Protein AF-A0A8T7AM91-F1 (afdb_monomer)

Radius of gyration: 18.8 Å; Cα contacts (8 Å, |Δi|>4): 393; chains: 1; bounding box: 39×50×55 Å

Secondary structure (DSSP, 8-state):
-HHHHHHHHHHHHHHHHHTTS--PPTT--HHHHHHHHHHHSTT--HHHHHHHHHT-HHHHHHHHHHHHSTTT-TT------HHHHHHHHHHHHHHHHHHHHHHHHHTT-GGGGGGHHHHHHHHHHHHHHHHHHHHHHTT-TTS-HHHHHHHHHHTTHHHHHHHHHHHHH-GGGGGSTTHHHHHHHHHHHHHHHHHHHTT--HHHHHHHHTTTHHHH-SSGGG----HHHHHHHHHHHHHHHHH-TTHHHH-TTHHHHHHT-EETTEEHHHHHHHTHHHHHHHHHHHHHHH-

Foldseek 3Di:
DVLLCVLLVVLVVVLVVLQVDLDDFPQFDPLLSVLLVQLLPPPRDVVVSLVSQVVDPLLQVLLQLLCQACVQCVPNDRDPDSSVSCVSLDSLNSNLLSVLLSLVSSLVDPLCVVCNVVSVVLQLQLLLLLLLQLLLQVVFPQDDSSLSSSLSSQLQVQLSRSSSCCSPPPVVSVVDPCNVVSSVVCRLSSSLSNCVSSVHPNLSSVLSNCLCVLQVDPDNVVDDRGPSNLSSNLSSLVSCVVPPPCCCVSRVCSVVSQQPRDRVVDRSVVSSVVRVVSSVSSSVSCVVSSD

Sequence (291 aa):
MDQEVETEQLLRQLIADIGTENVELPAFPEVVNRLQLLLADSNVPMKDVAALIQSDPVLTAKLLRTANAAAFNTRGIEIDNLNVALNRLGVTLVRSIAVAFAMRQAEQEPYLAAIKEELREILRRSNYVAAIACATARRLPEVNADQAILAGLVHQIGTLYLMITVQRDHPSLTEHLDYAETVERLGNEAGAAVLRAWEFPPEICDAVRMQDQLLAAEKPDDFELEAMGKLLSAAKIRDRIEHDPTVHAVHPDVNGVLENVSFDEHNFMDVLAASHSEIRDIQESLNTNLA

Structure (mmCIF, N/CA/C/O backbone):
data_AF-A0A8T7AM91-F1
#
_entry.id   AF-A0A8T7AM91-F1
#
loop_
_atom_site.group_PDB
_atom_site.id
_atom_site.type_symbol
_atom_site.label_atom_id
_atom_site.label_alt_id
_atom_site.label_comp_id
_atom_site.label_asym_id
_atom_site.label_entity_id
_atom_site.label_seq_id
_atom_site.pdbx_PDB_ins_code
_atom_site.Cartn_x
_atom_site.Cartn_y
_atom_site.Cartn_z
_atom_site.occupancy
_atom_site.B_iso_or_equiv
_atom_site.auth_seq_id
_atom_site.auth_comp_id
_atom_site.auth_asym_id
_atom_site.auth_atom_id
_atom_site.pdbx_PDB_model_num
ATOM 1 N N . MET A 1 1 ? 15.122 10.066 -26.304 1.00 57.03 1 MET A N 1
ATOM 2 C CA . MET A 1 1 ? 13.922 10.139 -27.158 1.00 57.03 1 MET A CA 1
ATOM 3 C C . MET A 1 1 ? 13.429 8.744 -27.526 1.00 57.03 1 MET A C 1
ATOM 5 O O . MET A 1 1 ? 12.360 8.412 -27.056 1.00 57.03 1 MET A O 1
ATOM 9 N N . ASP A 1 2 ? 14.188 7.894 -28.235 1.00 66.25 2 ASP A N 1
ATOM 10 C CA . ASP A 1 2 ? 13.690 6.541 -28.588 1.00 66.25 2 ASP A CA 1
ATOM 11 C C . ASP A 1 2 ? 13.516 5.598 -27.375 1.00 66.25 2 ASP A C 1
ATOM 13 O O . ASP A 1 2 ? 12.481 4.954 -27.260 1.00 66.25 2 ASP A O 1
ATOM 17 N N . GLN A 1 3 ? 14.468 5.576 -26.429 1.00 64.12 3 GLN A N 1
ATOM 18 C CA . GLN A 1 3 ? 14.373 4.748 -25.207 1.00 64.12 3 GLN A CA 1
ATOM 19 C C . GLN A 1 3 ? 13.287 5.217 -24.225 1.00 64.12 3 GLN A C 1
ATOM 21 O O . GLN A 1 3 ? 12.665 4.404 -23.554 1.00 64.12 3 GLN A O 1
ATOM 26 N N . GLU A 1 4 ? 13.041 6.526 -24.168 1.00 63.47 4 GLU A N 1
ATOM 27 C CA . GLU A 1 4 ? 12.060 7.141 -23.261 1.00 63.47 4 GLU A CA 1
ATOM 28 C C . GLU A 1 4 ? 10.622 6.815 -23.688 1.00 63.47 4 GLU A C 1
ATOM 30 O O . GLU A 1 4 ? 9.766 6.451 -22.883 1.00 63.47 4 GLU A O 1
ATOM 35 N N . VAL A 1 5 ? 10.378 6.840 -25.004 1.00 72.94 5 VAL A N 1
ATOM 36 C CA . VAL A 1 5 ? 9.109 6.389 -25.588 1.00 72.94 5 VAL A CA 1
ATOM 37 C C . VAL A 1 5 ? 8.891 4.894 -25.329 1.00 72.94 5 VAL A C 1
ATOM 39 O O . VAL A 1 5 ? 7.760 4.485 -25.081 1.00 72.94 5 VAL A O 1
ATOM 42 N N . GLU A 1 6 ? 9.954 4.085 -25.334 1.00 87.62 6 GLU A N 1
ATOM 43 C CA . GLU A 1 6 ? 9.887 2.644 -25.065 1.00 87.62 6 GLU A CA 1
ATOM 44 C C . GLU A 1 6 ? 9.542 2.329 -23.598 1.00 87.62 6 GLU A C 1
ATOM 46 O O . GLU A 1 6 ? 8.635 1.528 -23.353 1.00 87.62 6 GLU A O 1
ATOM 51 N N . THR A 1 7 ? 10.194 2.988 -22.627 1.00 90.25 7 THR A N 1
ATOM 52 C CA . THR A 1 7 ? 9.904 2.824 -21.191 1.00 90.25 7 THR A CA 1
ATOM 53 C C . THR A 1 7 ? 8.448 3.160 -20.886 1.00 90.25 7 THR A C 1
ATOM 55 O O . THR A 1 7 ? 7.715 2.339 -20.328 1.00 90.25 7 THR A O 1
ATOM 58 N N . GLU A 1 8 ? 7.999 4.357 -21.274 1.00 92.81 8 GLU A N 1
ATOM 59 C CA . GLU A 1 8 ? 6.637 4.802 -20.991 1.00 92.81 8 GLU A CA 1
ATOM 60 C C . GLU A 1 8 ? 5.596 3.916 -21.679 1.00 92.81 8 GLU 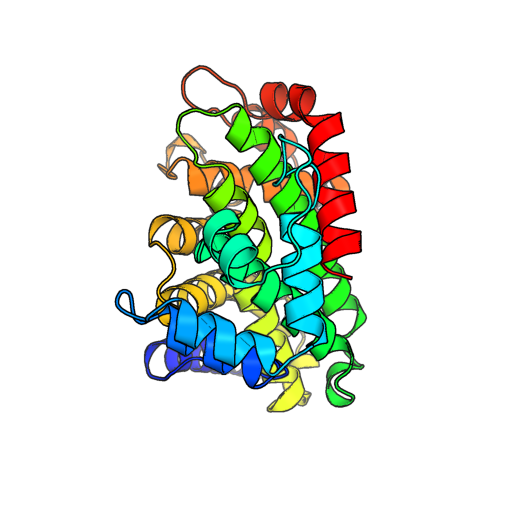A C 1
ATOM 62 O O . GLU A 1 8 ? 4.596 3.549 -21.057 1.00 92.81 8 GLU A O 1
ATOM 67 N N . GLN A 1 9 ? 5.822 3.539 -22.940 1.00 93.12 9 GLN A N 1
ATOM 68 C CA . GLN A 1 9 ? 4.898 2.677 -23.668 1.00 93.12 9 GLN A CA 1
ATOM 69 C C . GLN A 1 9 ? 4.746 1.313 -22.987 1.00 93.12 9 GLN A C 1
ATOM 71 O O . GLN A 1 9 ? 3.616 0.844 -22.825 1.00 93.12 9 GLN A O 1
ATOM 76 N N . LEU A 1 10 ? 5.849 0.694 -22.553 1.00 93.50 10 LEU A N 1
ATOM 77 C CA . LEU A 1 10 ? 5.797 -0.600 -21.879 1.00 93.50 10 LEU A CA 1
ATOM 78 C C . LEU A 1 10 ? 5.093 -0.507 -20.52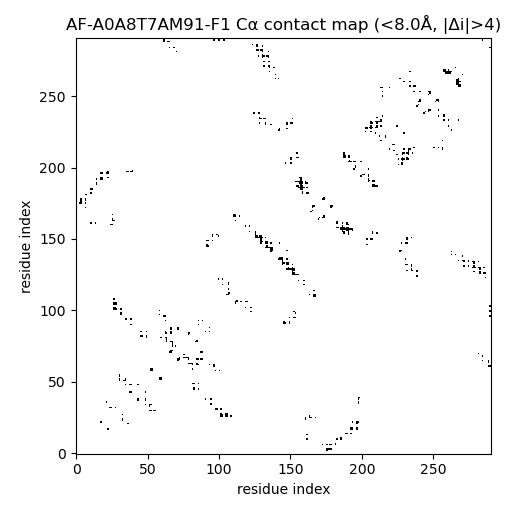4 1.00 93.50 10 LEU A C 1
ATOM 80 O O . LEU A 1 10 ? 4.193 -1.297 -20.254 1.00 93.50 10 LEU A O 1
ATOM 84 N N . LEU A 1 11 ? 5.451 0.464 -19.679 1.00 94.69 11 LEU A N 1
ATOM 85 C CA . LEU A 1 11 ? 4.830 0.600 -18.357 1.00 94.69 11 LEU A CA 1
ATOM 86 C C . LEU A 1 11 ? 3.327 0.894 -18.462 1.00 94.69 11 LEU A C 1
ATOM 88 O O . LEU A 1 11 ? 2.539 0.364 -17.681 1.00 94.69 11 LEU A O 1
ATOM 92 N N . ARG A 1 12 ? 2.899 1.678 -19.459 1.00 94.94 12 ARG A N 1
ATOM 93 C CA . ARG A 1 12 ? 1.470 1.889 -19.739 1.00 94.94 12 ARG A CA 1
ATOM 94 C C . ARG A 1 12 ? 0.771 0.627 -20.226 1.00 94.94 12 ARG A C 1
ATOM 96 O O . ARG A 1 12 ? -0.384 0.423 -19.861 1.00 94.94 12 ARG A O 1
ATOM 103 N N . GLN A 1 13 ? 1.450 -0.206 -21.013 1.00 93.31 13 GLN A N 1
ATOM 104 C CA . GLN A 1 13 ? 0.914 -1.505 -21.411 1.00 93.31 13 GLN A CA 1
ATOM 105 C C . GLN A 1 13 ? 0.709 -2.404 -20.187 1.00 93.31 13 GLN A C 1
ATOM 107 O O . GLN A 1 13 ? -0.393 -2.908 -20.007 1.00 93.31 13 GLN A O 1
ATOM 112 N N . LEU A 1 14 ? 1.702 -2.500 -19.293 1.00 92.56 14 LEU A N 1
ATOM 113 C CA . LEU A 1 14 ? 1.570 -3.261 -18.045 1.00 92.56 14 LEU A CA 1
ATOM 114 C C . LEU A 1 14 ? 0.368 -2.787 -17.218 1.00 92.56 14 LEU A C 1
ATOM 116 O O . LEU A 1 14 ? -0.390 -3.602 -16.708 1.00 92.56 14 LEU A O 1
ATOM 120 N N . ILE A 1 15 ? 0.148 -1.472 -17.118 1.00 93.94 15 ILE A N 1
ATOM 121 C CA . ILE A 1 15 ? -1.019 -0.914 -16.415 1.00 93.94 15 ILE A CA 1
ATOM 122 C C . ILE A 1 15 ? -2.335 -1.289 -17.102 1.00 93.94 15 ILE A C 1
ATOM 124 O O . ILE A 1 15 ? -3.321 -1.571 -16.421 1.00 93.94 15 ILE A O 1
ATOM 128 N N . ALA A 1 16 ? -2.377 -1.274 -18.434 1.00 91.19 16 ALA A N 1
ATOM 129 C CA . ALA A 1 16 ? -3.565 -1.669 -19.181 1.00 91.19 16 ALA A CA 1
ATOM 130 C C . ALA A 1 16 ? -3.898 -3.155 -18.965 1.00 91.19 16 ALA A C 1
ATOM 132 O O . ALA A 1 16 ? -5.069 -3.490 -18.780 1.00 91.19 16 ALA A O 1
ATOM 133 N N . ASP A 1 17 ? -2.877 -4.012 -18.910 1.00 89.19 17 ASP A N 1
ATOM 134 C CA . ASP A 1 17 ? -3.029 -5.460 -18.747 1.00 89.19 17 ASP A CA 1
ATOM 135 C C . ASP A 1 17 ? -3.652 -5.820 -17.384 1.00 89.19 17 ASP A C 1
ATOM 137 O O . ASP A 1 17 ? -4.521 -6.696 -17.320 1.00 89.19 17 ASP A O 1
ATOM 141 N N . ILE A 1 18 ? -3.334 -5.060 -16.321 1.00 87.75 18 ILE A N 1
ATOM 142 C CA . ILE A 1 18 ? -3.970 -5.175 -14.990 1.00 87.75 18 ILE A CA 1
ATOM 143 C C . ILE A 1 18 ? -5.501 -5.119 -15.094 1.00 87.75 18 ILE A C 1
ATOM 145 O O . ILE A 1 18 ? -6.204 -5.857 -14.411 1.00 87.75 18 ILE A O 1
ATOM 149 N N . GLY A 1 19 ? -6.038 -4.233 -15.938 1.00 70.88 19 GLY A N 1
ATOM 150 C CA . GLY A 1 19 ? -7.482 -4.028 -16.075 1.00 70.88 19 GLY A CA 1
ATOM 151 C C . GLY A 1 19 ? -8.206 -5.124 -16.862 1.00 70.88 19 GLY A C 1
ATOM 152 O O . GLY A 1 19 ? -9.437 -5.127 -16.899 1.00 70.88 19 GLY A O 1
ATOM 153 N N . THR A 1 20 ? -7.467 -6.024 -17.513 1.00 67.94 20 THR A N 1
ATOM 154 C CA . THR A 1 20 ? -8.020 -7.049 -18.412 1.00 67.94 20 THR A CA 1
ATOM 155 C C . THR A 1 20 ? -7.907 -8.474 -17.879 1.00 67.94 20 THR A C 1
ATOM 157 O O . THR A 1 20 ? -8.580 -9.365 -18.400 1.00 67.94 20 THR A O 1
ATOM 160 N N . GLU A 1 21 ? -7.108 -8.695 -16.834 1.00 65.19 21 GLU A N 1
ATOM 161 C CA . GLU A 1 21 ? -6.797 -10.021 -16.299 1.00 65.19 21 GLU A CA 1
ATOM 162 C C . GLU A 1 21 ? -6.942 -10.086 -14.770 1.00 65.19 21 GLU A C 1
ATOM 164 O O . GLU A 1 21 ? -7.056 -9.075 -14.078 1.00 65.19 21 GLU A O 1
ATOM 169 N N . ASN A 1 22 ? -6.933 -11.306 -14.225 1.00 69.94 22 ASN A N 1
ATOM 170 C CA . ASN A 1 22 ? -6.770 -11.507 -12.788 1.00 69.94 22 ASN A CA 1
ATOM 171 C C . ASN A 1 22 ? -5.349 -11.087 -12.399 1.00 69.94 22 ASN A C 1
ATOM 173 O O . ASN A 1 22 ? -4.379 -11.730 -12.796 1.00 69.94 22 ASN A O 1
ATOM 177 N N . VAL A 1 23 ? -5.230 -10.017 -11.617 1.00 74.44 23 VAL A N 1
ATOM 178 C CA . VAL A 1 23 ? -3.932 -9.438 -11.263 1.00 74.44 23 VAL A CA 1
ATOM 179 C C . VAL A 1 23 ? -3.214 -10.310 -10.248 1.00 74.44 23 VAL A C 1
ATOM 181 O O . VAL A 1 23 ? -3.547 -10.326 -9.059 1.00 74.44 23 VAL A O 1
ATOM 184 N N . GLU A 1 24 ? -2.177 -10.986 -10.724 1.00 76.69 24 GLU A N 1
ATOM 185 C CA . GLU A 1 24 ? -1.160 -11.607 -9.890 1.00 76.69 24 GLU A CA 1
ATOM 186 C C . GLU A 1 24 ? 0.023 -10.658 -9.760 1.00 76.69 24 GLU A C 1
ATOM 188 O O . GLU A 1 24 ? 0.555 -10.163 -10.756 1.00 76.69 24 GLU A O 1
ATOM 193 N N . LEU A 1 25 ? 0.467 -10.416 -8.528 1.00 76.94 25 LEU A N 1
ATOM 194 C CA . LEU A 1 25 ? 1.715 -9.697 -8.331 1.00 76.94 25 LEU A CA 1
ATOM 195 C C . LEU A 1 25 ? 2.879 -10.676 -8.501 1.00 76.94 25 LEU A C 1
ATOM 197 O O . LEU A 1 25 ? 2.936 -11.694 -7.796 1.00 76.94 25 LEU A O 1
ATOM 201 N N . PRO A 1 26 ? 3.824 -10.394 -9.415 1.00 70.38 26 PRO A N 1
ATOM 202 C CA . PRO A 1 26 ? 5.052 -11.167 -9.513 1.00 70.38 26 PRO A CA 1
ATOM 203 C C . PRO A 1 26 ? 5.762 -11.236 -8.152 1.00 70.38 26 PRO A C 1
ATOM 205 O O . PRO A 1 26 ? 5.699 -10.287 -7.374 1.00 70.38 26 PRO A O 1
ATOM 208 N N . ALA A 1 27 ? 6.426 -12.356 -7.855 1.00 78.25 27 ALA A N 1
ATOM 209 C CA . ALA A 1 27 ? 7.086 -12.650 -6.570 1.00 78.25 27 ALA A CA 1
ATOM 210 C C . ALA A 1 27 ? 6.172 -12.854 -5.345 1.00 78.25 27 ALA A C 1
ATOM 212 O O . ALA A 1 27 ? 6.669 -13.211 -4.275 1.00 78.25 27 ALA A O 1
ATOM 213 N N . PHE A 1 28 ? 4.855 -12.652 -5.454 1.00 82.19 28 PHE A N 1
ATOM 214 C CA . PHE A 1 28 ? 3.960 -12.908 -4.326 1.00 82.19 28 PHE A CA 1
ATOM 215 C C . PHE A 1 28 ? 3.719 -14.420 -4.182 1.00 82.19 28 PHE A C 1
ATOM 217 O O . PHE A 1 28 ? 3.498 -15.101 -5.187 1.00 82.19 28 PHE A O 1
ATOM 224 N N . PRO A 1 29 ? 3.723 -14.976 -2.953 1.00 82.94 29 PRO A N 1
ATOM 225 C CA . PRO A 1 29 ? 3.392 -16.380 -2.733 1.00 82.94 29 PRO A CA 1
ATOM 226 C C . PRO A 1 29 ? 2.010 -16.738 -3.296 1.00 82.94 29 PRO A C 1
ATOM 228 O O . PRO A 1 29 ? 1.065 -15.958 -3.156 1.00 82.94 29 PRO A O 1
ATOM 231 N N . GLU A 1 30 ? 1.861 -17.950 -3.846 1.00 85.62 30 GLU A N 1
ATOM 232 C CA . GLU A 1 30 ? 0.593 -18.433 -4.429 1.00 85.62 30 GLU A CA 1
ATOM 233 C C . GLU A 1 30 ? -0.584 -18.270 -3.454 1.00 85.62 30 GLU A C 1
ATOM 235 O O . GLU A 1 30 ? -1.674 -17.853 -3.847 1.00 85.62 30 GLU A O 1
ATOM 240 N N . VAL A 1 31 ? -0.351 -18.528 -2.160 1.00 87.88 31 VAL A N 1
ATOM 241 C CA . VAL A 1 31 ? -1.359 -18.358 -1.105 1.00 87.88 31 VAL A CA 1
ATOM 242 C C . VAL A 1 31 ? -1.898 -16.926 -1.042 1.00 87.88 31 VAL A C 1
ATOM 244 O O . VAL A 1 31 ? -3.091 -16.747 -0.822 1.00 87.88 31 VAL A O 1
ATOM 247 N N . VAL A 1 32 ? -1.063 -15.908 -1.275 1.00 86.94 32 VAL A N 1
ATOM 248 C CA . VAL A 1 32 ? -1.478 -14.500 -1.223 1.00 86.94 32 VAL A CA 1
ATOM 249 C C . VAL A 1 32 ? -2.211 -14.100 -2.495 1.00 86.94 32 VAL A C 1
ATOM 251 O O . VAL A 1 32 ? -3.271 -13.490 -2.387 1.00 86.94 32 VAL A O 1
ATOM 254 N N . ASN A 1 33 ? -1.727 -14.491 -3.677 1.00 86.44 33 ASN A N 1
ATOM 255 C CA . ASN A 1 33 ? -2.447 -14.228 -4.931 1.00 86.44 33 ASN A CA 1
ATOM 256 C C . ASN A 1 33 ? -3.841 -14.880 -4.910 1.00 86.44 33 ASN A C 1
ATOM 258 O O . ASN A 1 33 ? -4.850 -14.221 -5.163 1.00 86.44 33 ASN A O 1
ATOM 262 N N . ARG A 1 34 ? -3.936 -16.142 -4.473 1.00 88.31 34 ARG A N 1
ATOM 263 C CA . ARG A 1 34 ? -5.226 -16.830 -4.294 1.00 88.31 34 ARG A CA 1
ATOM 264 C C . ARG A 1 34 ? -6.096 -16.187 -3.224 1.00 88.31 34 ARG A C 1
ATOM 266 O O . ARG A 1 34 ? -7.316 -16.196 -3.359 1.00 88.31 34 ARG A O 1
ATOM 273 N N . LEU A 1 35 ? -5.495 -15.633 -2.172 1.00 89.88 35 LEU A N 1
ATOM 274 C CA . LEU A 1 35 ? -6.233 -14.931 -1.129 1.00 89.88 35 LEU A CA 1
ATOM 275 C C . LEU A 1 35 ? -6.870 -13.651 -1.672 1.00 89.88 35 LEU A C 1
ATOM 277 O O . LEU A 1 35 ? -8.027 -13.403 -1.351 1.00 89.88 35 LEU A O 1
ATOM 281 N N . GLN A 1 36 ? -6.175 -12.877 -2.513 1.00 84.81 36 GLN A N 1
ATOM 282 C CA . GLN A 1 36 ? -6.772 -11.691 -3.141 1.00 84.81 36 GLN A CA 1
ATOM 283 C C . GLN A 1 36 ? -7.962 -12.071 -4.027 1.00 84.81 36 GLN A C 1
ATOM 285 O O . GLN A 1 36 ? -9.025 -11.470 -3.901 1.00 84.81 36 GLN A O 1
ATOM 290 N N . LEU A 1 37 ? -7.826 -13.134 -4.829 1.00 84.94 37 LEU A N 1
ATOM 291 C CA . LEU A 1 37 ? -8.916 -13.648 -5.664 1.00 84.94 37 LEU A CA 1
ATOM 292 C C . LEU A 1 37 ? -10.111 -14.143 -4.839 1.00 84.94 37 LEU A C 1
ATOM 294 O O . LEU A 1 37 ? -11.252 -13.846 -5.173 1.00 84.94 37 LEU A O 1
ATOM 298 N N . LEU A 1 38 ? -9.869 -14.881 -3.750 1.00 88.38 38 LEU A N 1
ATOM 299 C CA . LEU A 1 38 ? -10.946 -15.331 -2.864 1.00 88.38 38 LEU A CA 1
ATOM 300 C C . LEU A 1 38 ? -11.646 -14.160 -2.188 1.00 88.38 38 LEU A C 1
ATOM 302 O O . LEU A 1 38 ? -12.865 -14.163 -2.080 1.00 88.38 38 LEU A O 1
ATOM 306 N N . LEU A 1 39 ? -10.881 -13.179 -1.711 1.00 85.69 39 LEU A N 1
ATOM 307 C CA . LEU A 1 39 ? -11.440 -12.037 -1.005 1.00 85.69 39 LEU A CA 1
ATOM 308 C C . LEU A 1 39 ? -12.153 -11.063 -1.940 1.00 85.69 39 LEU A C 1
ATOM 310 O O . LEU A 1 39 ? -12.908 -10.245 -1.423 1.00 85.69 39 LEU A O 1
ATOM 314 N N . ALA A 1 40 ? -11.915 -11.109 -3.255 1.00 81.38 40 ALA A N 1
ATOM 315 C CA . ALA A 1 40 ? -12.684 -10.349 -4.239 1.00 81.38 40 ALA A CA 1
ATOM 316 C C . ALA A 1 40 ? -14.158 -10.796 -4.265 1.00 81.38 40 ALA A C 1
ATOM 318 O O . ALA A 1 40 ? -15.051 -9.966 -4.338 1.00 81.38 40 ALA A O 1
ATOM 319 N N . ASP A 1 41 ? -14.459 -12.084 -4.068 1.00 82.88 41 ASP A N 1
ATOM 320 C CA . ASP A 1 41 ? -15.854 -12.517 -3.936 1.00 82.88 41 ASP A CA 1
ATOM 321 C C . ASP A 1 41 ? -16.447 -12.088 -2.582 1.00 82.88 41 ASP A C 1
ATOM 323 O O . ASP A 1 41 ? -16.200 -12.696 -1.538 1.00 82.88 41 ASP A O 1
ATOM 327 N N . SER A 1 42 ? -17.300 -11.059 -2.604 1.00 73.62 42 SER A N 1
ATOM 328 C CA . SER A 1 42 ? -18.034 -10.564 -1.425 1.00 73.62 42 SER A CA 1
ATOM 329 C C . SER A 1 42 ? -18.904 -11.615 -0.710 1.00 73.62 42 SER A C 1
ATOM 331 O O . SER A 1 42 ? -19.300 -11.395 0.437 1.00 73.62 42 SER A O 1
ATOM 333 N N . ASN A 1 43 ? -19.183 -12.761 -1.340 1.00 81.88 43 ASN A N 1
ATOM 334 C CA . ASN A 1 43 ? -19.935 -13.870 -0.750 1.00 81.88 43 ASN A CA 1
ATOM 335 C C . ASN A 1 43 ? -19.047 -15.022 -0.259 1.00 81.88 43 ASN A C 1
ATOM 337 O O . ASN A 1 43 ? -19.580 -16.046 0.189 1.00 81.88 43 ASN A O 1
ATOM 341 N N . VAL A 1 44 ? -17.716 -14.887 -0.323 1.00 84.19 44 VAL A N 1
ATOM 342 C CA . VAL A 1 44 ? -16.803 -15.961 0.073 1.00 84.19 44 VAL A CA 1
ATOM 343 C C . VAL A 1 44 ? -17.007 -16.333 1.550 1.00 84.19 44 VAL A C 1
ATOM 345 O O . VAL A 1 44 ? -16.971 -15.476 2.442 1.00 84.19 44 VAL A O 1
ATOM 348 N N . PRO A 1 45 ? -17.211 -17.621 1.873 1.00 85.88 45 PRO A N 1
ATOM 349 C CA . PRO A 1 45 ? -17.273 -18.049 3.259 1.00 85.88 45 PRO A CA 1
ATOM 350 C C . PRO A 1 45 ? -15.928 -17.828 3.961 1.00 85.88 45 PRO A C 1
ATOM 352 O O . PRO A 1 45 ? -14.896 -18.335 3.525 1.00 85.88 45 PRO A O 1
ATOM 355 N N . MET A 1 46 ? -15.934 -17.171 5.126 1.00 85.06 46 MET A N 1
ATOM 356 C CA . MET A 1 46 ? -14.705 -16.912 5.902 1.00 85.06 46 MET A CA 1
ATOM 357 C C . MET A 1 46 ? -13.929 -18.194 6.264 1.00 85.06 46 MET A C 1
ATOM 359 O O . MET A 1 46 ? -12.714 -18.171 6.431 1.00 85.06 46 MET A O 1
ATOM 363 N N . LYS A 1 47 ? -14.617 -19.339 6.339 1.00 85.88 47 LYS A N 1
ATOM 364 C CA . LYS A 1 47 ? -13.992 -20.658 6.520 1.00 85.88 47 LYS A CA 1
ATOM 365 C C . LYS A 1 47 ? -13.052 -21.045 5.366 1.00 85.88 47 LYS A C 1
ATOM 367 O O . LYS A 1 47 ? -12.056 -21.714 5.616 1.00 85.88 47 LYS A O 1
ATOM 372 N N . ASP A 1 48 ? -13.347 -20.623 4.136 1.00 88.75 48 ASP A N 1
ATOM 373 C CA . ASP A 1 48 ? -12.569 -20.966 2.942 1.00 88.75 48 ASP A CA 1
ATOM 374 C C . ASP A 1 48 ? -11.330 -20.065 2.863 1.00 88.75 48 ASP A C 1
ATOM 376 O O . ASP A 1 48 ? -10.224 -20.540 2.606 1.00 88.75 48 ASP A O 1
ATOM 380 N N . VAL A 1 49 ? -11.492 -18.790 3.236 1.00 90.56 49 VAL A N 1
ATOM 381 C CA . VAL A 1 49 ? -10.390 -17.849 3.495 1.00 90.56 49 VAL A CA 1
ATOM 382 C C . VAL A 1 49 ? -9.453 -18.400 4.575 1.00 90.56 49 VAL A C 1
ATOM 384 O O . VAL A 1 49 ? -8.241 -18.474 4.376 1.00 90.56 49 VAL A O 1
ATOM 387 N N . ALA A 1 50 ? -10.009 -18.843 5.707 1.00 89.88 50 ALA A N 1
ATOM 388 C CA . ALA A 1 50 ? -9.238 -19.432 6.795 1.00 89.88 50 ALA A CA 1
ATOM 389 C C . ALA A 1 50 ? -8.494 -20.701 6.357 1.00 89.88 50 ALA A C 1
ATOM 391 O O . ALA A 1 50 ? -7.332 -20.869 6.717 1.00 89.88 50 ALA A O 1
ATOM 392 N N . ALA A 1 51 ? -9.134 -21.575 5.575 1.00 90.50 51 ALA A N 1
ATOM 393 C CA . ALA A 1 51 ? -8.520 -22.799 5.069 1.00 90.50 51 ALA A CA 1
ATOM 394 C C . ALA A 1 51 ? -7.349 -22.509 4.118 1.00 90.50 51 ALA A C 1
ATOM 396 O O . ALA A 1 51 ? -6.312 -23.164 4.215 1.00 90.50 51 ALA A O 1
ATOM 397 N N . LEU A 1 52 ? -7.485 -21.508 3.239 1.00 93.25 52 LEU A N 1
ATOM 398 C CA . LEU A 1 52 ? -6.383 -21.075 2.383 1.00 93.25 52 LEU A CA 1
ATOM 399 C C . LEU A 1 52 ? -5.225 -20.530 3.223 1.00 93.25 52 LEU A C 1
ATOM 401 O O . LEU A 1 52 ? -4.093 -20.966 3.053 1.00 93.25 52 LEU A O 1
ATOM 405 N N . ILE A 1 53 ? -5.492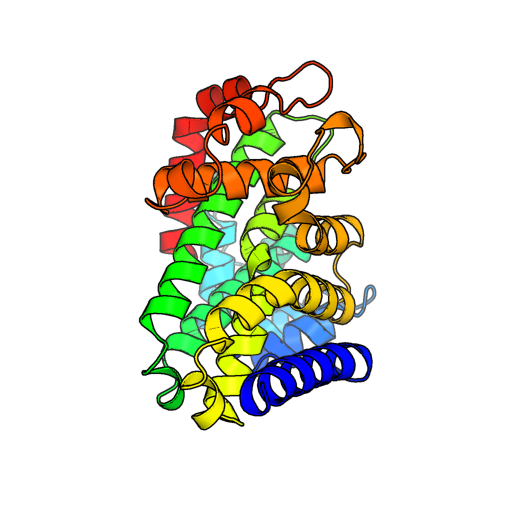 -19.627 4.165 1.00 92.56 53 ILE A N 1
ATOM 406 C CA . ILE A 1 53 ? -4.450 -19.041 5.019 1.00 92.56 53 ILE A CA 1
ATOM 407 C C . ILE A 1 53 ? -3.734 -20.116 5.850 1.00 92.56 53 ILE A C 1
ATOM 409 O O . ILE A 1 53 ? -2.512 -20.082 5.949 1.00 92.56 53 ILE A O 1
ATOM 413 N N . GLN A 1 54 ? -4.462 -21.108 6.377 1.00 90.25 54 GLN A N 1
ATOM 414 C CA . GLN A 1 54 ? -3.898 -22.232 7.145 1.00 90.25 54 GLN A CA 1
ATOM 415 C C . GLN A 1 54 ? -2.899 -23.082 6.355 1.00 90.25 54 GLN A C 1
ATOM 417 O O . GLN A 1 54 ? -2.084 -23.774 6.966 1.00 90.25 54 GLN A O 1
ATOM 422 N N . SER A 1 55 ? -2.949 -23.036 5.020 1.00 91.44 55 SER A N 1
ATOM 423 C CA . SER A 1 55 ? -1.967 -23.713 4.167 1.00 91.44 55 SER A CA 1
ATOM 424 C C . SER A 1 55 ? -0.573 -23.079 4.237 1.00 91.44 55 SER A C 1
ATOM 426 O O . SER A 1 55 ? 0.408 -23.765 3.956 1.00 91.44 55 SER A O 1
ATOM 428 N N . ASP A 1 56 ? -0.472 -21.822 4.689 1.00 90.75 56 ASP A N 1
ATOM 429 C CA . ASP A 1 56 ? 0.782 -21.121 4.955 1.00 90.75 56 ASP A CA 1
ATOM 430 C C . ASP A 1 56 ? 0.936 -20.839 6.468 1.00 90.75 56 ASP A C 1
ATOM 432 O O . ASP A 1 56 ? 0.303 -19.929 7.028 1.00 90.75 56 ASP A O 1
ATOM 436 N N . PRO A 1 57 ? 1.785 -21.613 7.173 1.00 84.94 57 PRO A N 1
ATOM 437 C CA . PRO A 1 57 ? 2.006 -21.442 8.607 1.00 84.94 57 PRO A CA 1
ATOM 438 C C . PRO A 1 57 ? 2.592 -20.077 8.984 1.00 84.94 57 PRO A C 1
ATOM 440 O O . PRO A 1 57 ? 2.348 -19.595 10.093 1.00 84.94 57 PRO A O 1
ATOM 443 N N . VAL A 1 58 ? 3.360 -19.446 8.090 1.00 87.38 58 VAL A N 1
ATOM 444 C CA . VAL A 1 58 ? 4.009 -18.160 8.362 1.00 87.38 58 VAL A CA 1
ATOM 445 C C . VAL A 1 58 ? 2.970 -17.047 8.317 1.00 87.38 58 VAL A C 1
ATOM 447 O O . VAL A 1 58 ? 2.881 -16.279 9.276 1.00 87.38 58 VAL A O 1
ATOM 450 N N . LEU A 1 59 ? 2.133 -17.009 7.275 1.00 88.56 59 LEU A N 1
ATOM 451 C CA . LEU A 1 59 ? 1.016 -16.070 7.156 1.00 88.56 59 LEU A CA 1
ATOM 452 C C . LEU A 1 59 ? -0.017 -16.279 8.273 1.00 88.56 59 LEU A C 1
ATOM 454 O O . LEU A 1 59 ? -0.483 -15.310 8.874 1.00 88.56 59 LEU A O 1
ATOM 458 N N . THR A 1 60 ? -0.328 -17.533 8.616 1.00 87.94 60 THR A N 1
ATOM 459 C CA . THR A 1 60 ? -1.225 -17.857 9.739 1.00 87.94 60 THR A CA 1
ATOM 460 C C . THR A 1 60 ? -0.698 -17.292 11.056 1.00 87.94 60 THR A C 1
ATOM 462 O O . THR A 1 60 ? -1.418 -16.588 11.769 1.00 87.94 60 THR A O 1
ATOM 465 N N . ALA A 1 61 ? 0.572 -17.558 11.379 1.00 85.56 61 ALA A N 1
ATOM 466 C CA . ALA A 1 61 ? 1.194 -17.045 12.594 1.00 85.56 61 ALA A CA 1
ATOM 467 C C . ALA A 1 61 ? 1.251 -15.510 12.597 1.00 85.56 61 ALA A C 1
ATOM 469 O O . ALA A 1 61 ? 1.056 -14.894 13.644 1.00 85.56 61 ALA A O 1
ATOM 470 N N . LYS A 1 62 ? 1.478 -14.892 11.432 1.00 84.31 62 LYS A N 1
ATOM 471 C CA . LYS A 1 62 ? 1.460 -13.436 11.233 1.00 84.31 62 LYS A CA 1
ATOM 472 C C . LYS A 1 62 ? 0.117 -12.839 11.648 1.00 84.31 62 LYS A C 1
ATOM 474 O O . LYS A 1 62 ? 0.070 -11.980 12.521 1.00 84.31 62 LYS A O 1
ATOM 479 N N . LEU A 1 63 ? -0.973 -13.348 11.076 1.00 88.44 63 LEU A N 1
ATOM 480 C CA . LEU A 1 63 ? -2.329 -12.863 11.327 1.00 88.44 63 LEU A CA 1
ATOM 481 C C . LEU A 1 63 ? -2.745 -13.057 12.787 1.00 88.44 63 LEU A C 1
ATOM 483 O O . LEU A 1 63 ? -3.331 -12.153 13.377 1.00 88.44 63 LEU A O 1
ATOM 487 N N . LEU A 1 64 ? -2.394 -14.195 13.395 1.00 85.06 64 LEU A N 1
ATOM 488 C CA . LEU A 1 64 ? -2.629 -14.433 14.822 1.00 85.06 64 LEU A CA 1
ATOM 489 C C . LEU A 1 64 ? -1.856 -13.442 15.702 1.00 85.06 64 LEU A C 1
ATOM 491 O O . LEU A 1 64 ? -2.437 -12.873 16.626 1.00 85.06 64 LEU A O 1
ATOM 495 N N . ARG A 1 65 ? -0.571 -13.187 15.418 1.00 83.31 65 ARG A N 1
ATOM 496 C CA . ARG A 1 65 ? 0.218 -12.188 16.162 1.00 83.31 65 ARG A CA 1
ATOM 497 C C . ARG A 1 65 ? -0.374 -10.791 16.024 1.00 83.31 65 ARG A C 1
ATOM 499 O O . ARG A 1 65 ? -0.554 -10.117 17.035 1.00 83.31 65 ARG A O 1
ATOM 506 N N . THR A 1 66 ? -0.747 -10.383 14.812 1.00 80.81 66 THR A N 1
ATOM 507 C CA . THR A 1 66 ? -1.362 -9.072 14.587 1.00 80.81 66 THR A CA 1
ATOM 508 C C . THR A 1 66 ? -2.704 -8.952 15.304 1.00 80.81 66 THR A C 1
ATOM 510 O O . THR A 1 66 ? -2.928 -7.958 15.985 1.00 80.81 66 THR A O 1
ATOM 513 N N . ALA A 1 67 ? -3.565 -9.973 15.257 1.00 82.88 67 ALA A N 1
ATOM 514 C CA . ALA A 1 67 ? -4.840 -9.965 15.980 1.00 82.88 67 ALA A CA 1
ATOM 515 C C . ALA A 1 67 ? -4.677 -9.850 17.504 1.00 82.88 67 ALA A C 1
ATOM 517 O O . ALA A 1 67 ? -5.574 -9.341 18.173 1.00 82.88 67 ALA A O 1
ATOM 518 N N . ASN A 1 68 ? -3.541 -10.296 18.047 1.00 79.12 68 ASN A N 1
ATOM 519 C CA . ASN A 1 68 ? -3.207 -10.181 19.466 1.00 79.12 68 ASN A CA 1
ATOM 520 C C . ASN A 1 68 ? -2.495 -8.877 19.846 1.00 79.12 68 ASN A C 1
ATOM 522 O O . ASN A 1 68 ? -2.371 -8.594 21.038 1.00 79.12 68 ASN A O 1
ATOM 526 N N . ALA A 1 69 ? -2.022 -8.086 18.880 1.00 75.44 69 ALA A N 1
ATOM 527 C CA . ALA A 1 69 ? -1.308 -6.849 19.171 1.00 75.44 69 ALA A CA 1
ATOM 528 C C . ALA A 1 69 ? -2.212 -5.845 19.905 1.00 75.44 69 ALA A C 1
ATOM 530 O O . ALA A 1 69 ? -3.421 -5.785 19.666 1.00 75.44 69 ALA A O 1
ATOM 531 N N . ALA A 1 70 ? -1.620 -5.010 20.767 1.00 66.19 70 ALA A N 1
ATOM 532 C CA . ALA A 1 70 ? -2.353 -4.055 21.607 1.00 66.19 70 ALA A CA 1
ATOM 533 C C . ALA A 1 70 ? -3.281 -3.126 20.801 1.00 66.19 70 ALA A C 1
ATOM 535 O O . ALA A 1 70 ? -4.371 -2.790 21.258 1.00 66.19 70 ALA A O 1
ATOM 536 N N . ALA A 1 71 ? -2.883 -2.787 19.570 1.00 64.19 71 ALA A N 1
ATOM 537 C CA . ALA A 1 71 ? -3.669 -1.974 18.647 1.00 64.19 71 ALA A CA 1
ATOM 538 C C . ALA A 1 71 ? -5.000 -2.621 18.208 1.00 64.19 71 ALA A C 1
ATOM 540 O O . ALA A 1 71 ? -5.918 -1.890 17.847 1.00 64.19 71 ALA A O 1
ATOM 541 N N . PHE A 1 72 ? -5.113 -3.955 18.244 1.00 68.62 72 PHE A N 1
ATOM 542 C CA . PHE A 1 72 ? -6.280 -4.718 17.769 1.00 68.62 72 PHE A CA 1
ATOM 543 C C . PHE A 1 72 ? -6.962 -5.542 18.878 1.00 68.62 72 PHE A C 1
ATOM 545 O O . PHE A 1 72 ? -8.115 -5.956 18.734 1.00 68.62 72 PHE A O 1
ATOM 552 N N . ASN A 1 73 ? -6.283 -5.736 20.014 1.00 72.75 73 ASN A N 1
ATOM 553 C CA . ASN A 1 73 ? -6.772 -6.482 21.170 1.00 72.75 73 ASN A CA 1
ATOM 554 C C . ASN A 1 73 ? -6.821 -5.626 22.443 1.00 72.75 73 ASN A C 1
ATOM 556 O O . ASN A 1 73 ? -6.147 -5.891 23.438 1.00 72.75 73 ASN A O 1
ATOM 560 N N . THR A 1 74 ? -7.685 -4.614 22.441 1.00 71.12 74 THR A N 1
ATOM 561 C CA . THR A 1 74 ? -7.850 -3.678 23.569 1.00 71.12 74 THR A CA 1
ATOM 562 C C . THR A 1 74 ? -8.306 -4.338 24.874 1.00 71.12 74 THR A C 1
ATOM 564 O O . THR A 1 74 ? -8.129 -3.772 25.949 1.00 71.12 74 THR A O 1
ATOM 567 N N . ARG A 1 75 ? -8.896 -5.540 24.800 1.00 78.94 75 ARG A N 1
ATOM 568 C CA . ARG A 1 75 ? -9.345 -6.312 25.970 1.00 78.94 75 ARG A CA 1
ATOM 569 C C . ARG A 1 75 ? -8.269 -7.246 26.531 1.00 78.94 75 ARG A C 1
ATOM 571 O O . ARG A 1 75 ? -8.494 -7.815 27.594 1.00 78.94 75 ARG A O 1
ATOM 578 N N . GLY A 1 76 ? -7.150 -7.431 25.825 1.00 77.12 76 GLY A N 1
ATOM 579 C CA . GLY A 1 76 ? -6.064 -8.325 26.234 1.00 77.12 76 GLY A CA 1
ATOM 580 C C . GLY A 1 76 ? -6.455 -9.805 26.307 1.00 77.12 76 GLY A C 1
ATOM 581 O O . GLY A 1 76 ? -5.826 -10.561 27.040 1.00 77.12 76 GLY A O 1
ATOM 582 N N . ILE A 1 77 ? -7.507 -10.226 25.594 1.00 85.44 77 ILE A N 1
ATOM 583 C CA . ILE A 1 77 ? -7.927 -11.634 25.558 1.00 85.44 77 ILE A CA 1
ATOM 584 C C . ILE A 1 77 ? -7.132 -12.324 24.460 1.00 85.44 77 ILE A C 1
ATOM 586 O O . ILE A 1 77 ? -7.276 -11.955 23.297 1.00 85.44 77 ILE A O 1
ATOM 590 N N . GLU A 1 78 ? -6.306 -13.301 24.819 1.00 88.81 78 GLU A N 1
ATOM 591 C CA . GLU A 1 78 ? -5.490 -14.042 23.857 1.00 88.81 78 GLU A CA 1
ATOM 592 C C . GLU A 1 78 ? -6.361 -14.731 22.790 1.00 88.81 78 GLU A C 1
ATOM 594 O O . GLU A 1 78 ? -7.373 -15.366 23.095 1.00 88.81 78 GLU A O 1
ATOM 599 N N . ILE A 1 79 ? -5.974 -14.562 21.526 1.00 88.44 79 ILE A N 1
ATOM 600 C CA . ILE A 1 79 ? -6.613 -15.141 20.346 1.00 88.44 79 ILE A CA 1
ATOM 601 C C . ILE A 1 79 ? -5.686 -16.222 19.785 1.00 88.44 79 ILE A C 1
ATOM 603 O O . ILE A 1 79 ? -4.672 -15.916 19.163 1.00 88.44 79 ILE A O 1
ATOM 607 N N . ASP A 1 80 ? -6.057 -17.486 19.954 1.00 88.81 80 ASP A N 1
ATOM 608 C CA . ASP A 1 80 ? -5.329 -18.658 19.442 1.00 88.81 80 ASP A CA 1
ATOM 609 C C . ASP A 1 80 ? -6.000 -19.298 18.208 1.00 88.81 80 ASP A C 1
ATOM 611 O O . ASP A 1 80 ? -5.468 -20.221 17.592 1.00 88.81 80 ASP A O 1
ATOM 615 N N . ASN A 1 81 ? -7.171 -18.788 17.814 1.00 89.25 81 ASN A N 1
ATOM 616 C CA . ASN A 1 81 ? -7.990 -19.324 16.735 1.00 89.25 81 ASN A CA 1
ATOM 617 C C . ASN A 1 81 ? -8.006 -18.391 15.517 1.00 89.25 81 ASN A C 1
ATOM 619 O O . ASN A 1 81 ? -8.423 -17.234 15.615 1.00 89.25 81 ASN A O 1
ATOM 623 N N . LEU A 1 82 ? -7.642 -18.917 14.341 1.00 89.00 82 LEU A N 1
ATOM 624 C CA . LEU A 1 82 ? -7.581 -18.115 13.118 1.00 89.00 82 LEU A CA 1
ATOM 625 C C . LEU A 1 82 ? -8.939 -17.510 12.739 1.00 89.00 82 LEU A C 1
ATOM 627 O O . LEU A 1 82 ? -8.987 -16.345 12.379 1.00 89.00 82 LEU A O 1
ATOM 631 N N . ASN A 1 83 ? -10.055 -18.233 12.863 1.00 88.81 83 ASN A N 1
ATOM 632 C CA . ASN A 1 83 ? -11.368 -17.666 12.527 1.00 88.81 83 ASN A CA 1
ATOM 633 C C . ASN A 1 83 ? -11.735 -16.492 13.447 1.00 88.81 83 ASN A C 1
ATOM 635 O O . ASN A 1 83 ? -12.368 -15.534 13.006 1.00 88.81 83 ASN A O 1
ATOM 639 N N . VAL A 1 84 ? -11.333 -16.543 14.721 1.00 88.06 84 VAL A N 1
ATOM 640 C CA . VAL A 1 84 ? -11.524 -15.426 15.659 1.00 88.06 84 VAL A CA 1
ATOM 641 C C . VAL A 1 84 ? -10.635 -14.245 15.268 1.00 88.06 84 VAL A C 1
ATOM 643 O O . VAL A 1 84 ? -11.110 -13.111 15.268 1.00 88.06 84 VAL A O 1
ATOM 646 N N . ALA A 1 85 ? -9.386 -14.503 14.874 1.00 86.88 85 ALA A N 1
ATOM 647 C CA . ALA A 1 85 ? -8.477 -13.477 14.370 1.00 86.88 85 ALA A CA 1
ATOM 648 C C . ALA A 1 85 ? -9.004 -12.818 13.086 1.00 86.88 85 ALA A C 1
ATOM 650 O O . ALA A 1 85 ? -9.073 -11.597 13.025 1.00 86.88 85 ALA A O 1
ATOM 651 N N . LEU A 1 86 ? -9.454 -13.595 12.096 1.00 88.88 86 LEU A N 1
ATOM 652 C CA . LEU A 1 86 ? -9.996 -13.064 10.840 1.00 88.88 86 LEU A CA 1
ATOM 653 C C . LEU A 1 86 ? -11.259 -12.226 11.070 1.00 88.88 86 LEU A C 1
ATOM 655 O O . LEU A 1 86 ? -11.372 -11.137 10.519 1.00 88.88 86 LEU A O 1
ATOM 659 N N . ASN A 1 87 ? -12.176 -12.680 11.931 1.00 85.56 87 ASN A N 1
ATOM 660 C CA . ASN A 1 87 ? -13.363 -11.896 12.286 1.00 85.56 87 ASN A CA 1
ATOM 661 C C . ASN A 1 87 ? -13.017 -10.607 13.045 1.00 85.56 87 ASN A C 1
ATOM 663 O O . ASN A 1 87 ? -13.729 -9.616 12.918 1.00 85.56 87 ASN A O 1
ATOM 667 N N . ARG A 1 88 ? -11.948 -10.618 13.850 1.00 83.19 88 ARG A N 1
ATOM 668 C CA . ARG A 1 88 ? -11.476 -9.437 14.584 1.00 83.19 88 ARG A CA 1
ATOM 669 C C . ARG A 1 88 ? -10.831 -8.414 13.658 1.00 83.19 88 ARG A C 1
ATOM 671 O O . ARG A 1 88 ? -11.119 -7.233 13.787 1.00 83.19 88 ARG A O 1
ATOM 678 N N . LEU A 1 89 ? -9.926 -8.879 12.800 1.00 80.94 89 LEU A N 1
ATOM 679 C CA . LEU A 1 89 ? -9.161 -8.042 11.879 1.00 80.94 89 LEU A CA 1
ATOM 680 C C . LEU A 1 89 ? -10.051 -7.514 10.745 1.00 80.94 89 LEU A C 1
ATOM 682 O O . LEU A 1 89 ? -9.846 -6.407 10.262 1.00 80.94 89 LEU A O 1
ATOM 686 N N . GLY A 1 90 ? -11.039 -8.305 10.324 1.00 80.69 90 GLY A N 1
ATOM 687 C CA . GLY A 1 90 ? -11.836 -8.025 9.139 1.00 80.69 90 GLY A CA 1
ATOM 688 C C . GLY A 1 90 ? -11.060 -8.274 7.842 1.00 80.69 90 GLY A C 1
ATOM 689 O O . GLY A 1 90 ? -9.832 -8.362 7.817 1.00 80.69 90 GLY A O 1
ATOM 690 N N . VAL A 1 91 ? -11.794 -8.393 6.734 1.00 80.31 91 VAL A 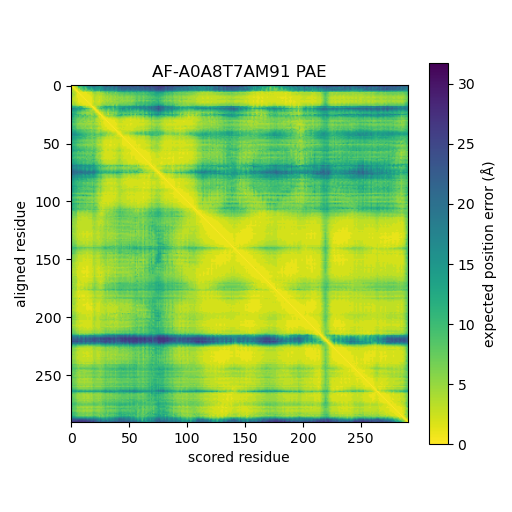N 1
ATOM 691 C CA . VAL A 1 91 ? -11.233 -8.695 5.402 1.00 80.31 91 VAL A CA 1
ATOM 692 C C . VAL A 1 91 ? -10.179 -7.672 4.987 1.00 80.31 91 VAL A C 1
ATOM 694 O O . VAL A 1 91 ? -9.105 -8.041 4.519 1.00 80.31 91 VAL A O 1
ATOM 697 N N . THR A 1 92 ? -10.474 -6.394 5.206 1.00 73.25 92 THR A N 1
ATOM 698 C CA . THR A 1 92 ? -9.630 -5.251 4.854 1.00 73.25 92 THR A CA 1
ATOM 699 C C . THR A 1 92 ? -8.219 -5.393 5.419 1.00 73.25 92 THR A C 1
ATOM 701 O O . THR A 1 92 ? -7.255 -5.395 4.661 1.00 73.25 92 THR A O 1
ATOM 704 N N . LEU A 1 93 ? -8.090 -5.603 6.731 1.00 74.94 93 LEU A N 1
ATOM 705 C CA . LEU A 1 93 ? -6.790 -5.712 7.391 1.00 74.94 93 LEU A CA 1
ATOM 706 C C . LEU A 1 93 ? -6.085 -7.040 7.082 1.00 74.94 93 LEU A C 1
ATOM 708 O O . LEU A 1 93 ? -4.860 -7.079 6.974 1.00 74.94 93 LEU A O 1
ATOM 712 N N . VAL A 1 94 ? -6.845 -8.124 6.889 1.00 84.94 94 VAL A N 1
ATOM 713 C CA . VAL A 1 94 ? -6.300 -9.411 6.427 1.00 84.94 94 VAL A CA 1
ATOM 714 C C . VAL A 1 94 ? -5.642 -9.254 5.055 1.00 84.94 94 VAL A C 1
ATOM 716 O O . VAL A 1 94 ? -4.520 -9.733 4.879 1.00 84.94 94 VAL A O 1
ATOM 719 N N . ARG A 1 95 ? -6.281 -8.538 4.114 1.00 79.81 95 ARG A N 1
ATOM 720 C CA . ARG A 1 95 ? -5.672 -8.208 2.815 1.00 79.81 95 ARG A CA 1
ATOM 721 C C . ARG A 1 95 ? -4.373 -7.433 3.006 1.00 79.81 95 ARG A C 1
ATOM 723 O O . ARG A 1 95 ? -3.365 -7.830 2.429 1.00 79.81 95 ARG A O 1
ATOM 730 N N . SER A 1 96 ? -4.364 -6.389 3.839 1.00 72.25 96 SER A N 1
ATOM 731 C CA . SER A 1 96 ? -3.164 -5.569 4.068 1.00 72.25 96 SER A CA 1
ATOM 732 C C . SER A 1 96 ? -1.996 -6.390 4.609 1.00 72.25 96 SER A C 1
ATOM 734 O O . SER A 1 96 ? -0.873 -6.277 4.121 1.00 72.25 96 SER A O 1
ATOM 736 N N . ILE A 1 97 ? -2.257 -7.244 5.605 1.00 79.75 97 ILE A N 1
ATOM 737 C CA . ILE A 1 97 ? -1.230 -8.092 6.222 1.00 79.75 97 ILE A CA 1
ATOM 738 C C . ILE A 1 97 ? -0.698 -9.106 5.210 1.00 79.75 97 ILE A C 1
ATOM 740 O O . ILE A 1 97 ? 0.509 -9.332 5.159 1.00 79.75 97 ILE A O 1
ATOM 744 N N . ALA A 1 98 ? -1.572 -9.698 4.394 1.00 84.38 98 ALA A N 1
ATOM 745 C CA . ALA A 1 98 ? -1.164 -10.648 3.369 1.00 84.38 98 ALA A CA 1
ATOM 746 C C . ALA A 1 98 ? -0.308 -9.993 2.275 1.00 84.38 98 ALA A C 1
ATOM 748 O O . ALA A 1 98 ? 0.704 -10.570 1.882 1.00 84.38 98 ALA A O 1
ATOM 749 N N . VAL A 1 99 ? -0.663 -8.781 1.833 1.00 75.06 99 VAL A N 1
ATOM 750 C CA . VAL A 1 99 ? 0.137 -8.002 0.873 1.00 75.06 99 VAL A CA 1
ATOM 751 C C . VAL A 1 99 ? 1.509 -7.682 1.457 1.00 75.06 99 VAL A C 1
ATOM 753 O O . VAL A 1 99 ? 2.522 -8.018 0.852 1.00 75.06 99 VAL A O 1
ATOM 756 N N . ALA A 1 100 ? 1.567 -7.122 2.666 1.00 74.56 100 ALA A N 1
ATOM 757 C CA . ALA A 1 100 ? 2.838 -6.799 3.310 1.00 74.56 100 ALA A CA 1
ATOM 758 C C . ALA A 1 100 ? 3.703 -8.045 3.582 1.00 74.56 100 ALA A C 1
ATOM 760 O O . ALA A 1 100 ? 4.926 -8.004 3.439 1.00 74.56 100 ALA A O 1
ATOM 761 N N . PHE A 1 101 ? 3.079 -9.175 3.932 1.00 81.75 101 PHE A N 1
ATOM 762 C CA . PHE A 1 101 ? 3.758 -10.465 4.034 1.00 81.75 101 PHE A CA 1
ATOM 763 C C . PHE A 1 101 ? 4.346 -10.903 2.689 1.00 81.75 101 PHE A C 1
ATOM 765 O O . PHE A 1 101 ? 5.516 -11.270 2.628 1.00 81.75 101 PHE A O 1
ATOM 772 N N . ALA A 1 102 ? 3.570 -10.837 1.609 1.00 81.56 102 ALA A N 1
ATOM 773 C CA . ALA A 1 102 ? 4.046 -11.227 0.291 1.00 81.56 102 ALA A CA 1
ATOM 774 C C . ALA A 1 102 ? 5.183 -10.341 -0.217 1.00 81.56 102 ALA A C 1
ATOM 776 O O . ALA A 1 102 ? 6.145 -10.858 -0.771 1.00 81.56 102 ALA A O 1
ATOM 777 N N . MET A 1 103 ? 5.126 -9.035 0.040 1.00 72.88 103 MET A N 1
ATOM 778 C CA . MET A 1 103 ? 6.203 -8.110 -0.314 1.00 72.88 103 MET A CA 1
ATOM 779 C C . MET A 1 103 ? 7.522 -8.463 0.384 1.00 72.88 103 MET A C 1
ATOM 781 O O . MET A 1 103 ? 8.584 -8.416 -0.227 1.00 72.88 103 MET A O 1
ATOM 785 N N . ARG A 1 104 ? 7.464 -8.889 1.649 1.00 76.56 104 ARG A N 1
ATOM 786 C CA . ARG A 1 104 ? 8.641 -9.386 2.381 1.00 76.56 104 ARG A CA 1
ATOM 787 C C . ARG A 1 104 ? 9.173 -10.699 1.823 1.00 76.56 104 ARG A C 1
ATOM 789 O O . ARG A 1 104 ? 10.384 -10.907 1.800 1.00 76.56 104 ARG A O 1
ATOM 796 N N . GLN A 1 105 ? 8.279 -11.584 1.389 1.00 80.31 105 GLN A N 1
ATOM 797 C CA . GLN A 1 105 ? 8.666 -12.835 0.740 1.00 80.31 105 GLN A CA 1
ATOM 798 C C . GLN A 1 105 ? 9.309 -12.566 -0.624 1.00 80.31 105 GLN A C 1
ATOM 800 O O . GLN A 1 105 ? 10.323 -13.185 -0.936 1.00 80.31 105 GLN A O 1
ATOM 805 N N . ALA A 1 106 ? 8.808 -11.577 -1.370 1.00 78.81 106 ALA A N 1
ATOM 806 C CA . ALA A 1 106 ? 9.390 -11.149 -2.635 1.00 78.81 106 ALA A CA 1
ATOM 807 C C . ALA A 1 106 ? 10.862 -10.725 -2.480 1.00 78.81 106 ALA A C 1
ATOM 809 O O . ALA A 1 106 ? 11.684 -11.082 -3.314 1.00 78.81 106 ALA A O 1
ATOM 810 N N . GLU A 1 107 ? 11.265 -10.080 -1.376 1.00 73.75 107 GLU A N 1
ATOM 811 C CA . GLU A 1 107 ? 12.684 -9.743 -1.124 1.00 73.75 107 GLU A CA 1
ATOM 812 C C . GLU A 1 107 ? 13.642 -10.955 -1.096 1.00 73.75 107 GLU A C 1
ATOM 814 O O . GLU A 1 107 ? 14.871 -10.783 -1.114 1.00 73.75 107 GLU A O 1
ATOM 819 N N . GLN A 1 108 ? 13.117 -12.174 -0.960 1.00 80.38 108 GLN A N 1
ATOM 820 C CA . GLN A 1 108 ? 13.910 -13.403 -0.960 1.00 80.38 108 GLN A CA 1
ATOM 821 C C . GLN A 1 108 ? 14.120 -13.972 -2.368 1.00 80.38 108 GLN A C 1
ATOM 823 O O . GLN A 1 108 ? 14.943 -14.874 -2.530 1.00 80.38 108 GLN A O 1
ATOM 828 N N . GLU A 1 109 ? 13.436 -13.437 -3.381 1.00 84.50 109 GLU A N 1
ATOM 829 C CA . GLU A 1 109 ? 13.575 -13.893 -4.759 1.00 84.50 109 GLU A CA 1
ATOM 830 C C . GLU A 1 109 ? 14.942 -13.494 -5.346 1.00 84.50 109 GLU A C 1
ATOM 832 O O . GLU A 1 109 ? 15.287 -12.307 -5.372 1.00 84.50 109 GLU A O 1
ATOM 837 N N . PRO A 1 110 ? 15.739 -14.451 -5.866 1.00 86.38 110 PRO A N 1
ATOM 838 C CA . PRO A 1 110 ? 17.090 -14.167 -6.351 1.00 86.38 110 PRO A CA 1
ATOM 839 C C . PRO A 1 110 ? 17.151 -13.122 -7.469 1.00 86.38 110 PRO A C 1
ATOM 841 O O . PRO A 1 110 ? 18.103 -12.345 -7.531 1.00 86.38 110 PRO A O 1
ATOM 844 N N . TYR A 1 111 ? 16.144 -13.080 -8.345 1.00 85.75 111 TYR A N 1
ATOM 845 C CA . TYR A 1 111 ? 16.108 -12.140 -9.469 1.00 85.75 111 TYR A CA 1
ATOM 846 C C . TYR A 1 111 ? 15.820 -10.693 -9.038 1.00 85.75 111 TYR A C 1
ATOM 848 O O . TYR A 1 111 ? 16.085 -9.768 -9.801 1.00 85.75 111 TYR A O 1
ATOM 856 N N . LEU A 1 112 ? 15.343 -10.486 -7.804 1.00 89.25 112 LEU A N 1
ATOM 857 C CA . LEU A 1 112 ? 15.097 -9.167 -7.214 1.00 89.25 112 LEU A CA 1
ATOM 858 C C . LEU A 1 112 ? 16.291 -8.631 -6.420 1.00 89.25 112 LEU A C 1
ATOM 860 O O . LEU A 1 112 ? 16.216 -7.537 -5.868 1.00 89.25 112 LEU A O 1
ATOM 864 N N . ALA A 1 113 ? 17.415 -9.357 -6.386 1.00 88.62 113 ALA A N 1
ATOM 865 C CA . ALA A 1 113 ? 18.604 -8.943 -5.645 1.00 88.62 113 ALA A CA 1
ATOM 866 C C . ALA A 1 113 ? 19.111 -7.541 -6.035 1.00 88.62 113 ALA A C 1
ATOM 868 O O . ALA A 1 113 ? 19.637 -6.840 -5.175 1.00 88.62 113 ALA A O 1
ATOM 869 N N . ALA A 1 114 ? 18.928 -7.135 -7.298 1.00 89.44 114 ALA A N 1
ATOM 870 C CA . ALA A 1 114 ? 19.358 -5.835 -7.813 1.00 89.44 114 ALA A CA 1
ATOM 871 C C . ALA A 1 114 ? 18.539 -4.646 -7.282 1.00 89.44 114 ALA A C 1
ATOM 873 O O . ALA A 1 114 ? 19.086 -3.556 -7.205 1.00 89.44 114 ALA A O 1
ATOM 874 N N . ILE A 1 115 ? 17.272 -4.863 -6.904 1.00 89.38 115 ILE A N 1
ATOM 875 C CA . ILE A 1 115 ? 16.353 -3.809 -6.432 1.00 89.38 115 ILE A CA 1
ATOM 876 C C . ILE A 1 115 ? 15.915 -4.015 -4.974 1.00 89.38 115 ILE A C 1
ATOM 878 O O . ILE A 1 115 ? 14.913 -3.475 -4.507 1.00 89.38 115 ILE A O 1
ATOM 882 N N . LYS A 1 116 ? 16.615 -4.891 -4.248 1.00 88.25 116 LYS A N 1
ATOM 883 C CA . LYS A 1 116 ? 16.183 -5.373 -2.934 1.00 88.25 116 LYS A CA 1
ATOM 884 C C . LYS A 1 116 ? 16.085 -4.259 -1.895 1.00 88.25 116 LYS A C 1
ATOM 886 O O . LYS A 1 116 ? 15.205 -4.307 -1.037 1.00 88.25 116 LYS A O 1
ATOM 891 N N . GLU A 1 117 ? 16.998 -3.295 -1.938 1.00 88.94 117 GLU A N 1
ATOM 892 C CA . GLU A 1 117 ? 17.025 -2.216 -0.952 1.00 88.94 117 GLU A CA 1
ATOM 893 C C . GLU A 1 117 ? 15.931 -1.182 -1.236 1.00 88.94 117 GLU A C 1
ATOM 895 O O . GLU A 1 117 ? 15.281 -0.698 -0.314 1.00 88.94 117 GLU A O 1
ATOM 900 N N . GLU A 1 118 ? 15.629 -0.942 -2.508 1.00 89.44 118 GLU A N 1
ATOM 901 C CA . GLU A 1 118 ? 14.516 -0.115 -2.956 1.00 89.44 118 GLU A CA 1
ATOM 902 C C . GLU A 1 118 ? 13.173 -0.717 -2.521 1.00 89.44 118 GLU A C 1
ATOM 904 O O . GLU A 1 118 ? 12.325 -0.010 -1.976 1.00 89.44 118 GLU A O 1
ATOM 909 N N . LEU A 1 119 ? 12.991 -2.037 -2.669 1.00 86.88 119 LEU A N 1
ATOM 910 C CA . LEU A 1 119 ? 11.788 -2.732 -2.190 1.00 86.88 119 LEU A CA 1
ATOM 911 C C . LEU A 1 119 ? 11.620 -2.609 -0.664 1.00 86.88 119 LEU A C 1
ATOM 913 O O . LEU A 1 119 ? 10.512 -2.372 -0.174 1.00 86.88 119 LEU A O 1
ATOM 917 N N . ARG A 1 120 ? 12.718 -2.729 0.093 1.00 86.31 120 ARG A N 1
ATOM 918 C CA . ARG A 1 120 ? 12.721 -2.548 1.556 1.00 86.31 120 ARG A CA 1
ATOM 919 C C . ARG A 1 120 ? 12.379 -1.133 1.968 1.00 86.31 120 ARG A C 1
ATOM 921 O O . ARG A 1 120 ? 11.648 -0.942 2.939 1.00 86.31 120 ARG A O 1
ATOM 928 N N . GLU A 1 121 ? 12.900 -0.154 1.245 1.00 89.38 121 GLU A N 1
ATOM 929 C CA . GLU A 1 121 ? 12.630 1.245 1.528 1.00 89.38 121 GLU A CA 1
ATOM 930 C C . GLU A 1 121 ? 11.161 1.578 1.251 1.00 89.38 121 GLU A C 1
ATOM 932 O O . GLU A 1 121 ? 10.504 2.179 2.101 1.00 89.38 121 GLU A O 1
ATOM 937 N N . ILE A 1 122 ? 10.592 1.087 0.144 1.00 89.00 122 ILE A N 1
ATOM 938 C CA . ILE A 1 122 ? 9.153 1.213 -0.136 1.00 89.00 122 ILE A CA 1
ATOM 939 C C . ILE A 1 122 ? 8.320 0.602 1.000 1.00 89.00 122 ILE A C 1
ATOM 941 O O . ILE A 1 122 ? 7.372 1.229 1.479 1.00 89.00 122 ILE A O 1
ATOM 945 N N . LEU A 1 123 ? 8.685 -0.592 1.474 1.00 85.31 123 LEU A N 1
ATOM 946 C CA . LEU A 1 123 ? 8.030 -1.255 2.606 1.00 85.31 123 LEU A CA 1
ATOM 947 C C . LEU A 1 123 ? 8.095 -0.426 3.891 1.00 85.31 123 LEU A C 1
ATOM 949 O O . LEU A 1 123 ? 7.082 -0.222 4.564 1.00 85.31 123 LEU A O 1
ATOM 953 N N . A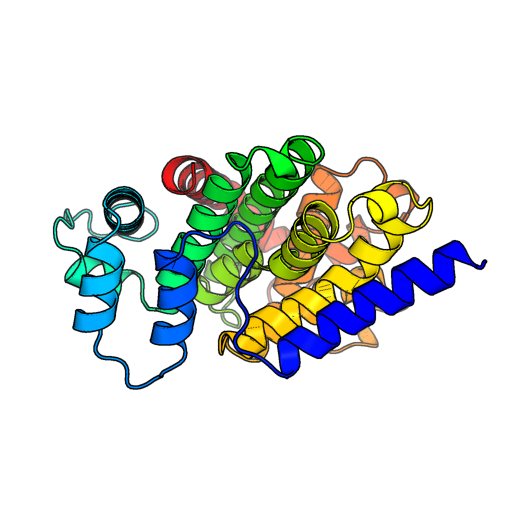RG A 1 124 ? 9.290 0.057 4.238 1.00 88.19 124 ARG A N 1
ATOM 954 C CA . ARG A 1 124 ? 9.535 0.851 5.445 1.00 88.19 124 ARG A CA 1
ATOM 955 C C . ARG A 1 124 ? 8.723 2.145 5.427 1.00 88.19 124 ARG A C 1
ATOM 957 O O . ARG A 1 124 ? 8.098 2.485 6.433 1.00 88.19 124 ARG A O 1
ATOM 964 N N . ARG A 1 125 ? 8.705 2.835 4.285 1.00 91.81 125 ARG A N 1
ATOM 965 C CA . ARG A 1 125 ? 7.949 4.076 4.083 1.00 91.81 125 ARG A CA 1
ATOM 966 C C . ARG A 1 125 ? 6.444 3.830 4.111 1.00 91.81 125 ARG A C 1
ATOM 968 O O . ARG A 1 125 ? 5.740 4.536 4.824 1.00 91.81 125 ARG A O 1
ATOM 975 N N . SER A 1 126 ? 5.959 2.770 3.463 1.00 90.62 126 SER A N 1
ATOM 976 C CA . SER A 1 126 ? 4.536 2.389 3.502 1.00 90.62 126 SER A CA 1
ATOM 977 C C . SER A 1 126 ? 4.067 2.087 4.932 1.00 90.62 126 SER A C 1
ATOM 979 O O . SER A 1 126 ? 3.013 2.554 5.356 1.00 90.62 126 SER A O 1
ATOM 981 N N . ASN A 1 127 ? 4.883 1.395 5.738 1.00 88.31 127 ASN A N 1
ATOM 982 C CA . ASN A 1 127 ? 4.587 1.184 7.160 1.00 88.31 127 ASN A CA 1
ATOM 983 C C . ASN A 1 127 ? 4.505 2.501 7.947 1.00 88.31 127 ASN A C 1
ATOM 985 O O . ASN A 1 127 ? 3.669 2.626 8.843 1.00 88.31 127 ASN A O 1
ATOM 989 N N . TYR A 1 128 ? 5.365 3.477 7.641 1.00 93.75 128 TYR A N 1
ATOM 990 C CA . TYR A 1 128 ? 5.332 4.777 8.311 1.00 93.75 128 TYR A CA 1
ATOM 991 C C . TYR A 1 128 ? 4.098 5.596 7.918 1.00 93.75 128 TYR A C 1
ATOM 993 O O . TYR A 1 128 ? 3.387 6.089 8.794 1.00 93.75 128 TYR A O 1
ATOM 1001 N N . VAL A 1 129 ? 3.782 5.658 6.622 1.00 96.38 129 VAL A N 1
ATOM 1002 C CA . VAL A 1 129 ? 2.573 6.317 6.103 1.00 96.38 129 VAL A CA 1
ATOM 1003 C C . VAL A 1 129 ? 1.312 5.682 6.696 1.00 96.38 129 VAL A C 1
ATOM 1005 O O . VAL A 1 129 ? 0.427 6.401 7.158 1.00 96.38 129 VAL A O 1
ATOM 1008 N N . ALA A 1 130 ? 1.247 4.350 6.774 1.00 90.94 130 ALA A N 1
ATOM 1009 C CA . ALA A 1 130 ? 0.152 3.625 7.420 1.00 90.94 130 ALA A CA 1
ATOM 1010 C C . ALA A 1 130 ? -0.002 3.969 8.906 1.00 90.94 130 ALA A C 1
ATOM 1012 O O . ALA A 1 130 ? -1.123 4.135 9.389 1.00 90.94 130 ALA A O 1
ATOM 1013 N N . ALA A 1 131 ? 1.112 4.085 9.634 1.00 91.31 131 ALA A N 1
ATOM 1014 C CA . ALA A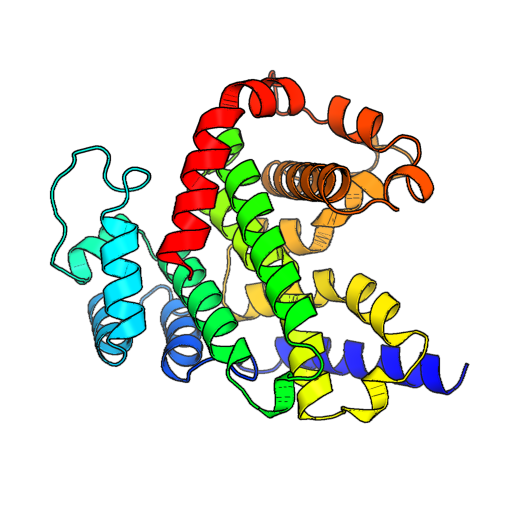 1 131 ? 1.097 4.450 11.045 1.00 91.31 131 ALA A CA 1
ATOM 1015 C C . ALA A 1 131 ? 0.582 5.879 11.260 1.00 91.31 131 ALA A C 1
ATOM 1017 O O . ALA A 1 131 ? -0.277 6.085 12.119 1.00 91.31 131 ALA A O 1
ATOM 1018 N N . ILE A 1 132 ? 1.047 6.838 10.448 1.00 96.88 132 ILE A N 1
ATOM 1019 C CA . ILE A 1 132 ? 0.552 8.219 10.462 1.00 96.88 132 ILE A CA 1
ATOM 1020 C C . ILE A 1 132 ? -0.949 8.234 10.170 1.00 96.88 132 ILE A C 1
ATOM 1022 O O . ILE A 1 132 ? -1.714 8.715 11.001 1.00 96.88 132 ILE A O 1
ATOM 1026 N N . ALA A 1 133 ? -1.368 7.663 9.037 1.00 95.88 133 ALA A N 1
ATOM 1027 C CA . ALA A 1 133 ? -2.758 7.678 8.594 1.00 95.88 133 ALA A CA 1
ATOM 1028 C C . ALA A 1 133 ? -3.700 7.029 9.621 1.00 95.88 133 ALA A C 1
ATOM 1030 O O . ALA A 1 133 ? -4.753 7.574 9.927 1.00 95.88 133 ALA A O 1
ATOM 1031 N N . CYS A 1 134 ? -3.314 5.895 10.210 1.00 92.06 134 CYS A N 1
ATOM 1032 C CA . CYS A 1 134 ? -4.114 5.224 11.234 1.00 92.06 134 CYS A CA 1
ATOM 1033 C C . CYS A 1 134 ? -4.268 6.066 12.507 1.00 92.06 134 CYS A C 1
ATOM 1035 O O . CYS A 1 134 ? -5.379 6.251 13.009 1.00 92.06 134 CYS A O 1
ATOM 1037 N N . ALA A 1 135 ? -3.154 6.571 13.045 1.00 92.94 135 ALA A N 1
ATOM 1038 C CA . ALA A 1 135 ? -3.154 7.277 14.320 1.00 92.94 135 ALA A CA 1
ATOM 1039 C C . ALA A 1 135 ? -3.898 8.618 14.236 1.00 92.94 135 ALA A C 1
ATOM 1041 O O . ALA A 1 135 ? -4.613 8.990 15.172 1.00 92.94 135 ALA A O 1
ATOM 1042 N N . THR A 1 136 ? -3.778 9.323 13.107 1.00 95.44 136 THR A N 1
ATOM 1043 C CA . THR A 1 136 ? -4.527 10.559 12.873 1.00 95.44 136 THR A CA 1
ATOM 1044 C C . THR A 1 136 ? -6.000 10.274 12.592 1.00 95.44 136 THR A C 1
ATOM 1046 O O . THR A 1 136 ? -6.846 10.910 13.212 1.00 95.44 136 THR A O 1
ATOM 1049 N N . ALA A 1 137 ? -6.336 9.265 11.779 1.00 94.38 137 ALA A N 1
ATOM 1050 C CA . ALA A 1 137 ? -7.727 8.883 11.505 1.00 94.38 137 ALA A CA 1
ATOM 1051 C C . ALA A 1 137 ? -8.518 8.522 12.773 1.00 94.38 137 ALA A C 1
ATOM 1053 O O . ALA A 1 137 ? -9.700 8.821 12.871 1.00 94.38 137 ALA A O 1
ATOM 1054 N N . ARG A 1 138 ? -7.879 7.960 13.810 1.00 92.38 138 ARG A N 1
ATOM 1055 C CA . ARG A 1 138 ? -8.536 7.705 15.114 1.00 92.38 138 ARG A CA 1
ATOM 1056 C C . ARG A 1 138 ? -9.061 8.967 15.810 1.00 92.38 138 ARG A C 1
ATOM 1058 O O . ARG A 1 138 ? -9.867 8.858 16.732 1.00 92.38 138 ARG A O 1
ATOM 1065 N N . ARG A 1 139 ? -8.592 10.145 15.396 1.00 93.69 139 ARG A N 1
ATOM 1066 C CA . ARG A 1 139 ? -8.996 11.465 15.899 1.00 93.69 139 ARG A CA 1
ATOM 1067 C C . ARG A 1 139 ? -9.813 12.264 14.877 1.00 93.69 139 ARG A C 1
ATOM 1069 O O . ARG A 1 139 ? -10.230 13.367 15.205 1.00 93.69 139 ARG A O 1
ATOM 1076 N N . LEU A 1 140 ? -10.040 11.724 13.680 1.00 93.19 140 LEU A N 1
ATOM 1077 C CA . LEU A 1 140 ? -10.767 12.375 12.592 1.00 93.19 140 LEU A CA 1
ATOM 1078 C C . LEU A 1 140 ? -12.085 11.627 12.343 1.00 93.19 140 LEU A C 1
ATOM 1080 O O . LEU A 1 140 ? -12.050 10.479 11.901 1.00 93.19 140 LEU A O 1
ATOM 1084 N N . PRO A 1 141 ? -13.253 12.224 12.639 1.00 89.56 141 PRO A N 1
ATOM 1085 C CA . PRO A 1 141 ? -14.543 11.555 12.468 1.00 89.56 141 PRO A CA 1
ATOM 1086 C C . PRO A 1 141 ? -14.852 11.140 11.023 1.00 89.56 141 PRO A C 1
ATOM 1088 O O . PRO A 1 141 ? -15.625 10.207 10.812 1.00 89.56 141 PRO A O 1
ATOM 1091 N N . GLU A 1 142 ? -14.276 11.832 10.040 1.00 90.44 142 GLU A N 1
ATOM 1092 C CA . GLU A 1 142 ? -14.564 11.653 8.616 1.00 90.44 142 GLU A CA 1
ATOM 1093 C C . GLU A 1 142 ? -13.824 10.460 7.999 1.00 90.44 142 GLU A C 1
ATOM 1095 O O . GLU A 1 142 ? -14.173 10.035 6.900 1.00 90.44 142 GLU A O 1
ATOM 1100 N N . VAL A 1 143 ? -12.808 9.911 8.679 1.00 92.12 143 VAL A N 1
ATOM 1101 C CA . VAL A 1 143 ? -11.935 8.866 8.127 1.00 92.12 143 VAL A CA 1
ATOM 1102 C C . VAL A 1 143 ? -11.948 7.622 9.011 1.00 92.12 143 VAL A C 1
ATOM 1104 O O . VAL A 1 143 ? -11.598 7.648 10.188 1.00 92.12 143 VAL A O 1
ATOM 1107 N N . ASN A 1 144 ? -12.276 6.472 8.422 1.00 89.25 144 ASN A N 1
ATOM 1108 C CA . ASN A 1 144 ? -12.154 5.193 9.109 1.00 89.25 144 ASN A CA 1
ATOM 1109 C C . ASN A 1 144 ? -10.673 4.790 9.285 1.00 89.25 144 ASN A C 1
ATOM 1111 O O . ASN A 1 144 ? -9.953 4.595 8.306 1.00 89.25 144 ASN A O 1
ATOM 1115 N N . ALA A 1 145 ? -10.230 4.594 10.531 1.00 88.00 145 ALA A N 1
ATOM 1116 C CA . ALA A 1 145 ? -8.837 4.257 10.840 1.00 88.00 145 ALA A CA 1
ATOM 1117 C C . ALA A 1 145 ? -8.354 2.915 10.252 1.00 88.00 145 ALA A C 1
ATOM 1119 O O . ALA A 1 145 ? -7.187 2.807 9.872 1.00 88.00 145 ALA A O 1
ATOM 1120 N N . ASP A 1 146 ? -9.232 1.913 10.128 1.00 79.56 146 ASP A N 1
ATOM 1121 C CA . ASP A 1 146 ? -8.889 0.611 9.534 1.00 79.56 146 ASP A CA 1
ATOM 1122 C C . ASP A 1 146 ? -8.711 0.713 8.011 1.00 79.56 146 ASP A C 1
ATOM 1124 O O . ASP A 1 146 ? -7.886 0.014 7.418 1.00 79.56 146 ASP A O 1
ATOM 1128 N N . GLN A 1 147 ? -9.447 1.614 7.358 1.00 85.25 147 GLN A N 1
ATOM 1129 C CA . GLN A 1 147 ? -9.209 1.935 5.953 1.00 85.25 147 GLN A CA 1
ATOM 1130 C C . GLN A 1 147 ? -7.966 2.809 5.769 1.00 85.25 147 GLN A C 1
ATOM 1132 O O . GLN A 1 147 ? -7.220 2.592 4.819 1.00 85.25 147 GLN A O 1
ATOM 1137 N N . ALA A 1 148 ? -7.694 3.735 6.692 1.00 91.31 148 ALA A N 1
ATOM 1138 C CA . ALA A 1 148 ? -6.528 4.615 6.637 1.00 91.31 148 ALA A CA 1
ATOM 1139 C C . ALA A 1 148 ? -5.205 3.847 6.790 1.00 91.31 148 ALA A C 1
ATOM 1141 O O . ALA A 1 148 ? -4.273 4.059 6.011 1.00 91.31 148 ALA A O 1
ATOM 1142 N N . ILE A 1 149 ? -5.130 2.905 7.743 1.00 86.19 149 ILE A N 1
ATOM 1143 C CA . ILE A 1 149 ? -3.953 2.032 7.878 1.00 86.19 149 ILE A CA 1
ATOM 1144 C C . ILE A 1 149 ? -3.747 1.199 6.615 1.00 86.19 149 ILE A C 1
ATOM 1146 O O . ILE A 1 149 ? -2.618 1.035 6.158 1.00 86.19 149 ILE A O 1
ATOM 1150 N N . LEU A 1 150 ? -4.833 0.694 6.024 1.00 83.88 150 LEU A N 1
ATOM 1151 C CA . LEU A 1 150 ? -4.748 -0.067 4.793 1.00 83.88 150 LEU A CA 1
ATOM 1152 C C . LEU A 1 150 ? -4.241 0.804 3.644 1.00 83.88 150 LEU A C 1
ATOM 1154 O O . LEU A 1 150 ? -3.288 0.404 2.982 1.00 83.88 150 LEU A O 1
ATOM 1158 N N . ALA A 1 151 ? -4.847 1.973 3.427 1.00 91.19 151 ALA A N 1
ATOM 1159 C CA . ALA A 1 151 ? -4.470 2.895 2.365 1.00 91.19 151 ALA A CA 1
ATOM 1160 C C . ALA A 1 151 ? -2.973 3.218 2.433 1.00 91.19 151 ALA A C 1
ATOM 1162 O O . ALA A 1 151 ? -2.285 3.095 1.425 1.00 91.19 151 ALA A O 1
ATOM 1163 N N . GLY A 1 152 ? -2.447 3.506 3.629 1.00 92.44 152 GLY A N 1
ATOM 1164 C CA . GLY A 1 152 ? -1.016 3.733 3.823 1.00 92.44 152 GLY A CA 1
ATOM 1165 C C . GLY A 1 152 ? -0.136 2.501 3.580 1.00 92.44 152 GLY A C 1
ATOM 1166 O O . GLY A 1 152 ? 0.969 2.654 3.080 1.00 92.44 152 GLY A O 1
ATOM 1167 N N . LEU A 1 153 ? -0.605 1.279 3.856 1.00 86.56 153 LEU A N 1
ATOM 1168 C CA . LEU A 1 153 ? 0.168 0.057 3.581 1.00 86.56 153 LEU A CA 1
ATOM 1169 C C . LEU A 1 153 ? 0.287 -0.238 2.083 1.00 86.56 153 LEU A C 1
ATOM 1171 O O . LEU A 1 153 ? 1.311 -0.754 1.642 1.00 86.56 153 LEU A O 1
ATOM 1175 N N . VAL A 1 154 ? -0.756 0.061 1.307 1.00 88.50 154 VAL A N 1
ATOM 1176 C CA . VAL A 1 154 ? -0.826 -0.304 -0.118 1.00 88.50 154 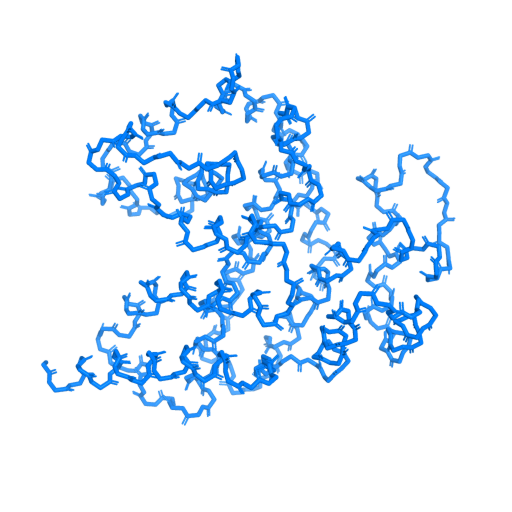VAL A CA 1
ATOM 1177 C C . VAL A 1 154 ? -0.568 0.864 -1.064 1.00 88.50 154 VAL A C 1
ATOM 1179 O O . VAL A 1 154 ? -0.622 0.680 -2.277 1.00 88.50 154 VAL A O 1
ATOM 1182 N N . HIS A 1 155 ? -0.256 2.057 -0.552 1.00 93.88 155 HIS A N 1
ATOM 1183 C CA . HIS A 1 155 ? -0.162 3.257 -1.386 1.00 93.88 155 HIS A CA 1
ATOM 1184 C C . HIS A 1 155 ? 0.909 3.189 -2.483 1.00 93.88 155 HIS A C 1
ATOM 1186 O O . HIS A 1 155 ? 0.776 3.852 -3.507 1.00 93.88 155 HIS A O 1
ATOM 1192 N N . GLN A 1 156 ? 1.938 2.356 -2.304 1.00 93.12 156 GLN A N 1
ATOM 1193 C CA . GLN A 1 156 ? 3.004 2.136 -3.287 1.00 93.12 156 GLN A CA 1
ATOM 1194 C C . GLN A 1 156 ? 2.915 0.780 -4.000 1.00 93.12 156 GLN A C 1
ATOM 1196 O O . GLN A 1 156 ? 3.865 0.379 -4.672 1.00 93.12 156 GLN A O 1
ATOM 1201 N N . ILE A 1 157 ? 1.782 0.067 -3.906 1.00 90.12 157 ILE A N 1
ATOM 1202 C CA . ILE A 1 157 ? 1.622 -1.263 -4.522 1.00 90.12 157 ILE A CA 1
ATOM 1203 C C . ILE A 1 157 ? 1.850 -1.252 -6.038 1.00 90.12 157 ILE A C 1
ATOM 1205 O O . ILE A 1 157 ? 2.396 -2.205 -6.586 1.00 90.12 157 ILE A O 1
ATOM 1209 N N . GLY A 1 158 ? 1.502 -0.152 -6.710 1.00 92.69 158 GLY A N 1
ATOM 1210 C CA . GLY A 1 158 ? 1.745 0.016 -8.141 1.00 92.69 158 GLY A CA 1
ATOM 1211 C C . GLY A 1 158 ? 3.217 0.178 -8.487 1.00 92.69 158 GLY A C 1
ATOM 1212 O O . GLY A 1 158 ? 3.700 -0.486 -9.396 1.00 92.69 158 GLY A O 1
ATOM 1213 N N . THR A 1 159 ? 3.952 0.994 -7.728 1.00 94.06 159 THR A N 1
ATOM 1214 C CA . THR A 1 159 ? 5.410 1.132 -7.863 1.00 94.06 159 THR A CA 1
ATOM 1215 C C . THR A 1 159 ? 6.090 -0.229 -7.740 1.00 94.06 159 THR A C 1
ATOM 1217 O O . THR A 1 159 ? 6.900 -0.599 -8.584 1.00 94.06 159 THR A O 1
ATOM 1220 N N . LEU A 1 160 ? 5.692 -1.021 -6.742 1.00 90.44 160 LEU A N 1
ATOM 1221 C CA . LEU A 1 160 ? 6.215 -2.372 -6.538 1.00 90.44 160 LEU A CA 1
ATOM 1222 C C . LEU A 1 160 ? 5.878 -3.296 -7.701 1.00 90.44 160 LEU A C 1
ATOM 1224 O O . LEU A 1 160 ? 6.760 -3.994 -8.192 1.00 90.44 160 LEU A O 1
ATOM 1228 N N . TYR A 1 161 ? 4.625 -3.286 -8.158 1.00 91.31 161 TYR A N 1
ATOM 1229 C CA . TYR A 1 161 ? 4.208 -4.075 -9.311 1.00 91.31 161 TYR A CA 1
ATOM 1230 C C . TYR A 1 161 ? 5.070 -3.769 -10.537 1.00 91.31 161 TYR A C 1
ATOM 1232 O O . TYR A 1 161 ? 5.626 -4.694 -11.129 1.00 91.31 161 TYR A O 1
ATOM 1240 N N . LEU A 1 162 ? 5.234 -2.490 -10.887 1.00 94.06 162 LEU A N 1
ATOM 1241 C CA . LEU A 1 162 ? 6.033 -2.083 -12.043 1.00 94.06 162 LEU A CA 1
ATOM 1242 C C . LEU A 1 162 ? 7.497 -2.504 -11.874 1.00 94.06 162 LEU A C 1
ATOM 1244 O O . LEU A 1 162 ? 8.044 -3.159 -12.758 1.00 94.06 162 LEU A O 1
ATOM 1248 N N . MET A 1 163 ? 8.108 -2.207 -10.723 1.00 92.88 163 MET A N 1
ATOM 1249 C CA . MET A 1 163 ? 9.513 -2.533 -10.466 1.00 92.88 163 MET A CA 1
ATOM 1250 C C . MET A 1 163 ? 9.791 -4.034 -10.529 1.00 92.88 163 MET A C 1
ATOM 1252 O O . MET A 1 163 ? 10.750 -4.461 -11.168 1.00 92.88 163 MET A O 1
ATOM 1256 N N . ILE A 1 164 ? 8.952 -4.845 -9.882 1.00 90.81 164 ILE A N 1
ATOM 1257 C CA . ILE A 1 164 ? 9.132 -6.298 -9.841 1.00 90.81 164 ILE A CA 1
ATOM 1258 C C . ILE A 1 164 ? 8.881 -6.905 -11.228 1.00 90.81 164 ILE A C 1
ATOM 1260 O O . ILE A 1 164 ? 9.646 -7.771 -11.655 1.00 90.81 164 ILE A O 1
ATOM 1264 N N . THR A 1 165 ? 7.842 -6.455 -11.939 1.00 91.50 165 THR A N 1
ATOM 1265 C CA . THR A 1 165 ? 7.509 -6.962 -13.282 1.00 91.50 165 THR A CA 1
ATOM 1266 C C . THR A 1 165 ? 8.620 -6.646 -14.276 1.00 91.50 165 THR A C 1
ATOM 1268 O O . THR A 1 165 ? 9.092 -7.538 -14.978 1.00 91.50 165 THR A O 1
ATOM 1271 N N . VAL A 1 166 ? 9.117 -5.406 -14.279 1.00 93.19 166 VAL A N 1
ATOM 1272 C CA . VAL A 1 166 ? 10.236 -5.007 -15.141 1.00 93.19 166 VAL A CA 1
ATOM 1273 C C . VAL A 1 166 ? 11.502 -5.775 -14.784 1.00 93.19 166 VAL A C 1
ATOM 1275 O O . VAL A 1 166 ? 12.146 -6.320 -15.673 1.00 93.19 166 VAL A O 1
ATOM 1278 N N . GLN A 1 167 ? 11.839 -5.899 -13.499 1.00 91.56 167 GLN A N 1
ATOM 1279 C CA . GLN A 1 167 ? 13.030 -6.642 -13.080 1.00 91.56 167 GLN A CA 1
ATOM 1280 C C . GLN A 1 167 ? 12.974 -8.129 -13.482 1.00 91.56 167 GLN A C 1
ATOM 1282 O O . GLN A 1 167 ? 14.018 -8.730 -13.740 1.00 91.56 167 GLN A O 1
ATOM 1287 N N . ARG A 1 168 ? 11.776 -8.728 -13.529 1.00 89.38 168 ARG A N 1
ATOM 1288 C CA . ARG A 1 168 ? 11.567 -10.126 -13.932 1.00 89.38 168 ARG A CA 1
ATOM 1289 C C . ARG A 1 168 ? 11.629 -10.313 -15.448 1.00 89.38 168 ARG A C 1
ATOM 1291 O O . ARG A 1 168 ? 12.356 -11.184 -15.920 1.00 89.38 168 ARG A O 1
ATOM 1298 N N . ASP A 1 169 ? 10.861 -9.513 -16.184 1.00 91.38 169 ASP A N 1
ATOM 1299 C CA . ASP A 1 169 ? 10.530 -9.786 -17.588 1.00 91.38 169 ASP A CA 1
ATOM 1300 C C . ASP A 1 169 ? 11.294 -8.879 -18.566 1.00 91.38 169 ASP A C 1
ATOM 1302 O O . ASP A 1 169 ? 11.549 -9.263 -19.708 1.00 91.38 169 ASP A O 1
ATOM 1306 N N . HIS A 1 170 ? 11.714 -7.694 -18.111 1.00 92.25 170 HIS A N 1
ATOM 1307 C CA . HIS A 1 170 ? 12.352 -6.655 -18.925 1.00 92.25 170 HIS A CA 1
ATOM 1308 C C . HIS A 1 170 ? 13.555 -5.991 -18.218 1.00 92.25 170 HIS A C 1
ATOM 1310 O O . HIS A 1 170 ? 13.628 -4.761 -18.163 1.00 92.25 170 HIS A O 1
ATOM 1316 N N . PRO A 1 171 ? 14.530 -6.754 -17.683 1.00 91.25 171 PRO A N 1
ATOM 1317 C CA . PRO A 1 171 ? 15.572 -6.204 -16.813 1.00 91.25 171 PRO A CA 1
ATOM 1318 C C . PRO A 1 171 ? 16.466 -5.156 -17.487 1.00 91.25 171 PRO A C 1
ATOM 1320 O O . PRO A 1 171 ? 17.022 -4.321 -16.792 1.00 91.25 171 PRO A O 1
ATOM 1323 N N . SER A 1 172 ? 16.593 -5.150 -18.819 1.00 90.62 172 SER A N 1
ATOM 1324 C CA . SER A 1 172 ? 17.349 -4.117 -19.545 1.00 90.62 172 SER A CA 1
ATOM 1325 C C . SER A 1 172 ? 16.717 -2.725 -19.458 1.00 90.62 172 SER A C 1
ATOM 1327 O O . SER A 1 172 ? 17.413 -1.729 -19.622 1.00 90.62 172 SER A O 1
ATOM 1329 N N . LEU A 1 173 ? 15.408 -2.639 -19.196 1.00 91.00 173 LEU A N 1
ATOM 1330 C CA . LEU A 1 173 ? 14.702 -1.364 -19.082 1.00 91.00 173 LEU A CA 1
ATOM 1331 C C . LEU A 1 173 ? 15.118 -0.589 -17.825 1.00 91.00 173 LEU A C 1
ATOM 1333 O O . LEU A 1 173 ? 15.014 0.631 -17.799 1.00 91.00 173 LEU A O 1
ATOM 1337 N N . THR A 1 174 ? 15.622 -1.276 -16.792 1.00 90.12 174 THR A N 1
ATOM 1338 C CA . THR A 1 174 ? 16.072 -0.619 -15.553 1.00 90.12 174 THR A CA 1
ATOM 1339 C C . THR A 1 174 ? 17.322 0.238 -15.760 1.00 90.12 174 THR A C 1
ATOM 1341 O O . THR A 1 174 ? 17.618 1.099 -14.935 1.00 90.12 174 THR A O 1
ATOM 1344 N N . GLU A 1 175 ? 18.035 0.043 -16.874 1.00 89.38 175 GLU A N 1
ATOM 1345 C CA . GLU A 1 175 ? 19.206 0.831 -17.267 1.00 89.38 175 GLU A CA 1
ATOM 1346 C C . GLU A 1 175 ? 18.831 2.128 -18.011 1.00 89.38 175 GLU A C 1
ATOM 1348 O O . GLU A 1 175 ? 19.700 2.966 -18.270 1.00 89.38 175 GLU A O 1
ATOM 1353 N N . HIS A 1 176 ? 17.557 2.313 -18.377 1.00 90.81 176 HIS A N 1
ATOM 1354 C CA . HIS A 1 176 ? 17.091 3.529 -19.042 1.00 90.81 176 HIS A CA 1
ATOM 1355 C C . HIS A 1 176 ? 17.110 4.722 -18.073 1.00 90.81 176 HIS A C 1
ATOM 1357 O O . HIS A 1 176 ? 16.702 4.614 -16.917 1.00 90.81 176 HIS A O 1
ATOM 1363 N N . LEU A 1 177 ? 17.566 5.888 -18.548 1.00 88.75 177 LEU A N 1
ATOM 1364 C CA . LEU A 1 177 ? 17.733 7.087 -17.709 1.00 88.75 177 LEU A CA 1
ATOM 1365 C C . LEU A 1 177 ? 16.414 7.594 -17.106 1.00 88.75 177 LEU A C 1
ATOM 1367 O O . LEU A 1 177 ? 16.415 8.143 -16.009 1.00 88.75 177 LEU A O 1
ATOM 1371 N N . ASP A 1 178 ? 15.307 7.409 -17.819 1.00 90.50 178 ASP A N 1
ATOM 1372 C CA . ASP A 1 178 ? 13.959 7.848 -17.457 1.00 90.50 178 ASP A CA 1
ATOM 1373 C C . ASP A 1 178 ? 13.169 6.791 -16.666 1.00 90.50 178 ASP A C 1
ATOM 1375 O O . ASP A 1 178 ? 12.038 7.051 -16.253 1.00 90.50 178 ASP A O 1
ATOM 1379 N N . TYR A 1 179 ? 13.737 5.601 -16.439 1.00 92.81 179 TYR A N 1
ATOM 1380 C CA . TYR A 1 179 ? 13.037 4.482 -15.807 1.00 92.81 179 TYR A CA 1
ATOM 1381 C C . TYR A 1 179 ? 12.485 4.837 -14.424 1.00 92.81 179 TYR A C 1
ATOM 1383 O O . TYR A 1 179 ? 11.290 4.674 -14.174 1.00 92.81 179 TYR A O 1
ATOM 1391 N N . ALA A 1 180 ? 13.337 5.358 -13.538 1.00 91.62 180 ALA A N 1
ATOM 1392 C CA . ALA A 1 180 ? 12.947 5.676 -12.166 1.00 91.62 180 ALA A CA 1
ATOM 1393 C C . ALA A 1 180 ? 11.852 6.756 -12.113 1.00 91.62 180 ALA A C 1
ATOM 1395 O O . ALA A 1 180 ? 10.850 6.579 -11.421 1.00 91.62 180 ALA A O 1
ATOM 1396 N N . GLU A 1 181 ? 12.003 7.828 -12.898 1.00 91.12 181 GLU A N 1
ATOM 1397 C CA . GLU A 1 181 ? 11.019 8.915 -12.993 1.00 91.12 181 GLU A CA 1
ATOM 1398 C C . GLU A 1 181 ? 9.683 8.417 -13.564 1.00 91.12 181 GLU A C 1
ATOM 1400 O O . GLU A 1 181 ? 8.608 8.753 -13.061 1.00 91.12 181 GLU A O 1
ATOM 1405 N N . THR A 1 182 ? 9.728 7.562 -14.588 1.00 93.81 182 THR A N 1
ATOM 1406 C CA . THR A 1 182 ? 8.519 7.016 -15.212 1.00 93.81 182 THR A CA 1
ATOM 1407 C C . THR A 1 182 ? 7.784 6.063 -14.269 1.00 93.81 182 THR A C 1
ATOM 1409 O O . THR A 1 182 ? 6.556 6.126 -14.178 1.00 93.81 182 THR A O 1
ATOM 1412 N N . VAL A 1 183 ? 8.507 5.223 -13.520 1.00 95.00 183 VAL A N 1
ATOM 1413 C CA . VAL A 1 183 ? 7.928 4.360 -12.478 1.00 95.00 183 VAL A CA 1
ATOM 1414 C C . VAL A 1 183 ? 7.296 5.190 -11.362 1.00 95.00 183 VAL A C 1
ATOM 1416 O O . VAL A 1 183 ? 6.178 4.882 -10.955 1.00 95.00 183 VAL A O 1
ATOM 1419 N N . GLU A 1 184 ? 7.958 6.246 -10.885 1.00 90.81 184 GLU A N 1
ATOM 1420 C CA . GLU A 1 184 ? 7.404 7.133 -9.854 1.00 90.81 184 GLU A CA 1
ATOM 1421 C C . GLU A 1 184 ? 6.105 7.797 -10.333 1.00 90.81 184 GLU A C 1
ATOM 1423 O O . GLU A 1 184 ? 5.087 7.763 -9.639 1.00 90.81 184 GLU A O 1
ATOM 1428 N N . ARG A 1 185 ? 6.100 8.316 -11.564 1.00 90.69 185 ARG A N 1
ATOM 1429 C CA . ARG A 1 185 ? 4.942 8.993 -12.160 1.00 90.69 185 ARG A CA 1
ATOM 1430 C C . ARG A 1 185 ? 3.761 8.058 -12.421 1.00 90.69 185 ARG A C 1
ATOM 1432 O O . ARG A 1 185 ? 2.610 8.453 -12.237 1.00 90.69 185 ARG A O 1
ATOM 1439 N N . LEU A 1 186 ? 4.023 6.841 -12.895 1.00 95.56 186 LEU A N 1
ATOM 1440 C CA . LEU A 1 186 ? 2.982 5.872 -13.250 1.00 95.56 186 LEU A CA 1
ATOM 1441 C C . LEU A 1 186 ? 2.580 4.958 -12.081 1.00 95.56 186 LEU A C 1
ATOM 1443 O O . LEU A 1 186 ? 1.527 4.321 -12.139 1.00 95.56 186 LEU A O 1
ATOM 1447 N N . GLY A 1 187 ? 3.366 4.918 -11.004 1.00 95.94 187 GLY A N 1
ATOM 1448 C CA . GLY A 1 187 ? 3.153 4.042 -9.852 1.00 95.94 187 GLY A CA 1
ATOM 1449 C C . GLY A 1 187 ? 1.806 4.251 -9.161 1.00 95.94 187 GLY A C 1
ATOM 1450 O O . GLY A 1 187 ? 1.151 3.277 -8.795 1.00 95.94 187 GLY A O 1
ATOM 1451 N N . ASN A 1 188 ? 1.329 5.495 -9.048 1.00 95.75 188 ASN A N 1
ATOM 1452 C CA . ASN A 1 188 ? 0.016 5.789 -8.457 1.00 95.75 188 ASN A CA 1
ATOM 1453 C C . ASN A 1 188 ? -1.140 5.259 -9.321 1.00 95.75 188 ASN A C 1
ATOM 1455 O O . ASN A 1 188 ? -2.119 4.716 -8.804 1.00 95.75 188 ASN A O 1
ATOM 1459 N N . GLU A 1 189 ? -1.027 5.402 -10.645 1.00 95.69 189 GLU A N 1
ATOM 1460 C CA . GLU A 1 189 ? -2.022 4.904 -11.596 1.00 95.69 189 GLU A CA 1
ATOM 1461 C C . GLU A 1 189 ? -2.051 3.372 -11.605 1.00 95.69 189 GLU A C 1
ATOM 1463 O O . GLU A 1 189 ? -3.127 2.782 -11.484 1.00 95.69 189 GLU A O 1
ATOM 1468 N N . ALA A 1 190 ? -0.873 2.743 -11.652 1.00 95.56 190 ALA A N 1
ATOM 1469 C CA . ALA A 1 190 ? -0.719 1.301 -11.506 1.00 95.56 190 ALA A CA 1
ATOM 1470 C C . ALA A 1 190 ? -1.309 0.809 -10.177 1.00 95.56 190 ALA A C 1
ATOM 1472 O O . ALA A 1 190 ? -2.039 -0.176 -10.148 1.00 95.56 190 ALA A O 1
ATOM 1473 N N . GLY A 1 191 ? -1.048 1.519 -9.077 1.00 93.88 191 GLY A N 1
ATOM 1474 C CA . GLY A 1 191 ? -1.505 1.139 -7.743 1.00 93.88 191 GLY A CA 1
ATOM 1475 C C . GLY A 1 191 ? -3.022 1.139 -7.649 1.00 93.88 191 GLY A C 1
ATOM 1476 O O . GLY A 1 191 ? -3.615 0.157 -7.212 1.00 93.88 191 GLY A O 1
ATOM 1477 N N . ALA A 1 192 ? -3.665 2.194 -8.147 1.00 94.44 192 ALA A N 1
ATOM 1478 C CA . ALA A 1 192 ? -5.119 2.250 -8.227 1.00 94.44 192 ALA A CA 1
ATOM 1479 C C . ALA A 1 192 ? -5.697 1.135 -9.116 1.00 94.44 192 ALA A C 1
ATOM 1481 O O . ALA A 1 192 ? -6.739 0.573 -8.785 1.00 94.44 192 ALA A O 1
ATOM 1482 N N . ALA A 1 193 ? -5.030 0.791 -10.222 1.00 93.44 193 ALA A N 1
ATOM 1483 C CA . ALA A 1 193 ? -5.454 -0.306 -11.088 1.00 93.44 193 ALA A CA 1
ATOM 1484 C C . ALA A 1 193 ? -5.366 -1.670 -10.373 1.00 93.44 193 ALA A C 1
ATOM 1486 O O . ALA A 1 193 ? -6.351 -2.407 -10.374 1.00 93.44 193 ALA A O 1
ATOM 1487 N N . VAL A 1 194 ? -4.248 -1.970 -9.693 1.00 91.00 194 VAL A N 1
ATOM 1488 C CA . VAL A 1 194 ? -4.080 -3.201 -8.891 1.00 91.00 194 VAL A CA 1
ATOM 1489 C C . VAL A 1 194 ? -5.172 -3.304 -7.826 1.00 91.00 194 VAL A C 1
ATOM 1491 O O . VAL A 1 194 ? -5.833 -4.332 -7.702 1.00 91.00 194 VAL A O 1
ATOM 1494 N N . LEU A 1 195 ? -5.399 -2.227 -7.072 1.00 89.12 195 LEU A N 1
ATOM 1495 C CA . LEU A 1 195 ? -6.377 -2.222 -5.984 1.00 89.12 195 LEU A CA 1
ATOM 1496 C C . LEU A 1 195 ? -7.812 -2.411 -6.487 1.00 89.12 195 LEU A C 1
ATOM 1498 O O . LEU A 1 195 ? -8.582 -3.136 -5.858 1.00 89.12 195 LEU A O 1
ATOM 1502 N N . ARG A 1 196 ? -8.166 -1.825 -7.637 1.00 90.19 196 ARG A N 1
ATOM 1503 C CA . ARG A 1 196 ? -9.476 -2.050 -8.268 1.00 90.19 196 ARG A CA 1
ATOM 1504 C C . ARG A 1 196 ? -9.645 -3.487 -8.738 1.00 90.19 196 ARG A C 1
ATOM 1506 O O . ARG A 1 196 ? -10.708 -4.056 -8.515 1.00 90.19 196 ARG A O 1
ATOM 1513 N N . ALA A 1 197 ? -8.614 -4.079 -9.337 1.00 86.19 197 ALA A N 1
ATOM 1514 C CA . ALA A 1 197 ? -8.647 -5.481 -9.745 1.00 86.19 197 ALA A CA 1
ATOM 1515 C C . ALA A 1 197 ? -8.803 -6.435 -8.550 1.00 86.19 197 ALA A C 1
ATOM 1517 O O . ALA A 1 197 ? -9.415 -7.490 -8.667 1.00 86.19 197 ALA A O 1
ATOM 1518 N N . TRP A 1 198 ? -8.302 -6.043 -7.379 1.00 85.06 198 TRP A N 1
ATOM 1519 C CA . TRP A 1 198 ? -8.520 -6.755 -6.119 1.00 85.06 198 TRP A CA 1
ATOM 1520 C C . TRP A 1 198 ? -9.808 -6.356 -5.386 1.00 85.06 198 TRP A C 1
ATOM 1522 O O . TRP A 1 198 ? -9.992 -6.721 -4.224 1.00 85.06 198 TRP A O 1
ATOM 1532 N N . GLU A 1 199 ? -10.692 -5.586 -6.020 1.00 84.56 199 GLU A N 1
ATOM 1533 C CA . GLU A 1 199 ? -11.952 -5.108 -5.447 1.00 84.56 199 GLU A CA 1
ATOM 1534 C C . GLU A 1 199 ? -11.770 -4.399 -4.095 1.00 84.56 199 GLU A C 1
ATOM 1536 O O . GLU A 1 199 ? -12.426 -4.704 -3.093 1.00 84.56 199 GLU A O 1
ATOM 1541 N N . PHE A 1 200 ? -10.802 -3.488 -4.007 1.00 85.44 200 PHE A N 1
ATOM 1542 C CA . PHE A 1 200 ? -10.704 -2.567 -2.876 1.00 85.44 200 PHE A CA 1
ATOM 1543 C C . PHE A 1 200 ? -11.775 -1.471 -2.977 1.00 85.44 200 PHE A C 1
ATOM 1545 O O . PHE A 1 200 ? -12.229 -1.152 -4.078 1.00 85.44 200 PHE A O 1
ATOM 1552 N N . PRO A 1 201 ? -12.173 -0.857 -1.844 1.00 86.00 201 PRO A N 1
ATOM 1553 C CA . PRO A 1 201 ? -13.095 0.273 -1.857 1.00 86.00 201 PRO A CA 1
ATOM 1554 C C . PRO A 1 201 ? -12.636 1.383 -2.823 1.00 86.00 201 PRO A C 1
ATOM 1556 O O . PRO A 1 201 ? -11.444 1.718 -2.815 1.00 86.00 201 PRO A O 1
ATOM 1559 N N . PRO A 1 202 ? -13.549 1.986 -3.615 1.00 90.31 202 PRO A N 1
ATOM 1560 C CA . PRO A 1 202 ? -13.213 3.072 -4.540 1.00 90.31 202 PRO A CA 1
ATOM 1561 C C . PRO A 1 202 ? -12.468 4.225 -3.867 1.00 90.31 202 PRO A C 1
ATOM 1563 O O . PRO A 1 202 ? -11.459 4.674 -4.392 1.00 90.31 202 PRO A O 1
ATOM 1566 N N . GLU A 1 203 ? -12.877 4.594 -2.651 1.00 91.06 203 GLU A N 1
ATOM 1567 C CA . GLU A 1 203 ? -12.234 5.631 -1.834 1.00 91.06 203 GLU A CA 1
ATOM 1568 C C . GLU A 1 203 ? -10.728 5.377 -1.620 1.00 91.06 203 GLU A C 1
ATOM 1570 O O . GLU A 1 203 ? -9.917 6.294 -1.727 1.00 91.06 203 GLU A O 1
ATOM 1575 N N . ILE A 1 204 ? -10.315 4.121 -1.394 1.00 90.88 204 ILE A N 1
ATOM 1576 C CA . ILE A 1 204 ? -8.891 3.767 -1.258 1.00 90.88 204 ILE A CA 1
ATOM 1577 C C . ILE A 1 204 ? -8.194 3.828 -2.620 1.00 90.88 204 ILE A C 1
ATOM 1579 O O . ILE A 1 204 ? -7.073 4.325 -2.723 1.00 90.88 204 ILE A O 1
ATOM 1583 N N . CYS A 1 205 ? -8.847 3.336 -3.674 1.00 93.56 205 CYS A N 1
ATOM 1584 C CA . CYS A 1 205 ? -8.287 3.352 -5.025 1.00 93.56 205 CYS A CA 1
ATOM 1585 C C . CYS A 1 205 ? -8.026 4.788 -5.504 1.00 93.56 205 CYS A C 1
ATOM 1587 O O . CYS A 1 205 ? -6.973 5.074 -6.077 1.00 93.56 205 CYS A O 1
ATOM 1589 N N . ASP A 1 206 ? -8.969 5.690 -5.245 1.00 94.62 206 ASP A N 1
ATOM 1590 C CA . ASP A 1 206 ? -8.895 7.088 -5.650 1.00 94.62 206 ASP A CA 1
ATOM 1591 C C . ASP A 1 206 ? -7.912 7.866 -4.766 1.00 94.62 206 ASP A C 1
ATOM 1593 O O . ASP A 1 206 ? -7.096 8.624 -5.296 1.00 94.62 206 ASP A O 1
ATOM 1597 N N . ALA A 1 207 ? -7.862 7.582 -3.457 1.00 95.44 207 ALA A N 1
ATOM 1598 C CA . ALA A 1 207 ? -6.823 8.108 -2.572 1.00 95.44 207 ALA A CA 1
ATOM 1599 C C . ALA A 1 207 ? -5.412 7.743 -3.062 1.00 95.44 207 ALA A C 1
ATOM 1601 O O . ALA A 1 207 ? -4.551 8.616 -3.144 1.00 95.44 207 ALA A O 1
ATOM 1602 N N . VAL A 1 208 ? -5.173 6.483 -3.448 1.00 95.81 208 VAL A N 1
ATOM 1603 C CA . VAL A 1 208 ? -3.877 6.033 -3.992 1.00 95.81 208 VAL A CA 1
ATOM 1604 C C . VAL A 1 208 ? -3.573 6.685 -5.340 1.00 95.81 208 VAL A C 1
ATOM 1606 O O . VAL A 1 208 ? -2.438 7.098 -5.576 1.00 95.81 208 VAL A O 1
ATOM 1609 N N . ARG A 1 209 ? -4.568 6.840 -6.220 1.00 95.69 209 ARG A N 1
ATOM 1610 C CA . ARG A 1 209 ? -4.381 7.523 -7.510 1.00 95.69 209 ARG A CA 1
ATOM 1611 C C . ARG A 1 209 ? -3.975 8.990 -7.329 1.00 95.69 209 ARG A C 1
ATOM 1613 O O . ARG A 1 209 ? -3.147 9.484 -8.088 1.00 95.69 209 ARG A O 1
ATOM 1620 N N . MET A 1 210 ? -4.568 9.675 -6.351 1.00 93.62 210 MET A N 1
ATOM 1621 C CA . MET A 1 210 ? -4.444 11.125 -6.148 1.00 93.62 210 MET A CA 1
ATOM 1622 C C . MET A 1 210 ? -3.478 11.517 -5.018 1.00 93.62 210 MET A C 1
ATOM 1624 O O . MET A 1 210 ? -3.406 12.686 -4.649 1.00 93.62 210 MET A O 1
ATOM 1628 N N . GLN A 1 211 ? -2.712 10.572 -4.469 1.00 94.38 211 GLN A N 1
ATOM 1629 C CA . GLN A 1 211 ? -1.894 10.775 -3.265 1.00 94.38 211 GLN A CA 1
ATOM 1630 C C . GLN A 1 211 ? -0.805 11.862 -3.374 1.00 94.38 211 GLN A C 1
ATOM 1632 O O . GLN A 1 211 ? -0.289 12.296 -2.347 1.00 94.38 211 GLN A O 1
ATOM 1637 N N . ASP A 1 212 ? -0.464 12.329 -4.578 1.00 92.50 212 ASP A N 1
ATOM 1638 C CA . ASP A 1 212 ? 0.504 13.419 -4.801 1.00 92.50 212 ASP A CA 1
ATOM 1639 C C . ASP A 1 212 ? -0.154 14.770 -5.128 1.00 92.50 212 ASP A C 1
ATOM 1641 O O . ASP A 1 212 ? 0.535 15.774 -5.311 1.00 92.50 212 ASP A O 1
ATOM 1645 N N . GLN A 1 213 ? -1.490 14.829 -5.161 1.00 89.19 213 GLN A N 1
ATOM 1646 C CA . GLN A 1 213 ? -2.222 16.005 -5.628 1.00 89.19 213 GLN A CA 1
ATOM 1647 C C . GLN A 1 213 ? -2.002 17.241 -4.746 1.00 89.19 213 GLN A C 1
ATOM 1649 O O . GLN A 1 213 ? -1.941 18.345 -5.279 1.00 89.19 213 GLN A O 1
ATOM 1654 N N . LEU A 1 214 ? -1.818 17.079 -3.428 1.00 89.88 214 LEU A N 1
ATOM 1655 C CA . LEU A 1 214 ? -1.524 18.209 -2.534 1.00 89.88 214 LEU A CA 1
ATOM 1656 C C . LEU A 1 214 ? -0.195 18.906 -2.869 1.00 89.88 214 LEU A C 1
ATOM 1658 O O . LEU A 1 214 ? -0.080 20.108 -2.661 1.00 89.88 214 LEU A O 1
ATOM 1662 N N . LEU A 1 215 ? 0.799 18.179 -3.396 1.00 88.25 215 LEU A N 1
ATOM 1663 C CA . LEU A 1 215 ? 2.071 18.766 -3.845 1.00 88.25 215 LEU A CA 1
ATOM 1664 C C . LEU A 1 215 ? 2.026 19.256 -5.294 1.00 88.25 215 LEU A C 1
ATOM 1666 O O . LEU A 1 215 ? 2.815 20.124 -5.664 1.00 88.25 215 LEU A O 1
ATOM 1670 N N . ALA A 1 216 ? 1.146 18.678 -6.113 1.00 82.12 216 ALA A N 1
ATOM 1671 C CA . ALA A 1 216 ? 0.993 19.030 -7.521 1.00 82.12 216 ALA A CA 1
ATOM 1672 C C . ALA A 1 216 ? 0.083 20.249 -7.748 1.00 82.12 216 ALA A C 1
ATOM 1674 O O . ALA A 1 216 ? 0.158 20.882 -8.800 1.00 82.12 216 ALA A O 1
ATOM 1675 N N . ALA A 1 217 ? -0.798 20.569 -6.798 1.00 69.94 217 A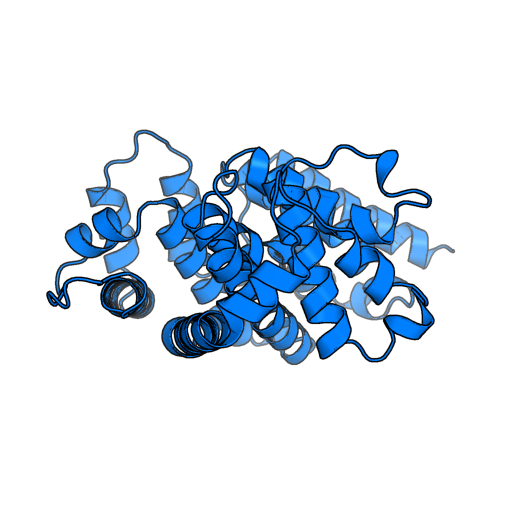LA A N 1
ATOM 1676 C CA . ALA A 1 217 ? -1.743 21.665 -6.935 1.00 69.94 217 ALA A CA 1
ATOM 1677 C C . ALA A 1 217 ? -1.037 23.029 -6.840 1.00 69.94 217 ALA A C 1
ATOM 1679 O O . ALA A 1 217 ? -0.457 23.373 -5.814 1.00 69.94 217 ALA A O 1
ATOM 1680 N N . GLU A 1 218 ? -1.155 23.853 -7.888 1.00 59.53 218 GLU A N 1
ATOM 1681 C CA . GLU A 1 218 ? -0.737 25.266 -7.839 1.00 59.53 218 GLU A CA 1
ATOM 1682 C C . GLU A 1 218 ? -1.567 26.069 -6.818 1.00 59.53 218 GLU A C 1
ATOM 1684 O O . GLU A 1 218 ? -1.106 27.085 -6.295 1.00 59.53 218 GLU A O 1
ATOM 1689 N N . LYS A 1 219 ? -2.792 25.602 -6.528 1.00 56.75 219 LYS A N 1
ATOM 1690 C CA . LYS A 1 219 ? -3.689 26.105 -5.483 1.00 56.75 219 LYS A CA 1
ATOM 1691 C C . LYS A 1 219 ? -4.381 24.932 -4.776 1.00 56.75 219 LYS A C 1
ATOM 1693 O O . LYS A 1 219 ? -5.097 24.187 -5.445 1.00 56.75 219 LYS A O 1
ATOM 1698 N N . PRO A 1 220 ? -4.233 24.780 -3.448 1.00 50.59 220 PRO A N 1
ATOM 1699 C CA . PRO A 1 220 ? -4.864 23.699 -2.683 1.00 50.59 220 PRO A CA 1
ATOM 1700 C C . PRO A 1 220 ? -6.395 23.634 -2.820 1.00 50.59 220 PRO A C 1
ATOM 1702 O O . PRO A 1 220 ? -6.964 22.551 -2.737 1.00 50.59 220 PRO A O 1
ATOM 1705 N N . ASP A 1 221 ? -7.043 24.774 -3.087 1.00 52.84 221 ASP A N 1
ATOM 1706 C CA . ASP A 1 221 ? -8.504 24.893 -3.207 1.00 52.84 221 ASP A CA 1
ATOM 1707 C C . ASP A 1 221 ? -9.068 24.430 -4.568 1.00 52.84 221 ASP A C 1
ATOM 1709 O O . ASP A 1 221 ? -10.281 24.289 -4.708 1.00 52.84 221 ASP A O 1
ATOM 1713 N N . ASP A 1 222 ? -8.224 24.190 -5.583 1.00 52.44 222 ASP A N 1
ATOM 1714 C CA . ASP A 1 222 ? -8.684 23.823 -6.937 1.00 52.44 222 ASP A CA 1
ATOM 1715 C C . ASP A 1 222 ? -9.033 22.322 -7.070 1.00 52.44 222 ASP A C 1
ATOM 1717 O O . ASP A 1 222 ? -9.591 21.901 -8.086 1.00 52.44 222 ASP A O 1
ATOM 1721 N N . PHE A 1 223 ? -8.736 21.504 -6.052 1.00 60.28 223 PHE A N 1
ATOM 1722 C CA . PHE A 1 223 ? -9.021 20.068 -6.039 1.00 60.28 223 PHE A CA 1
ATOM 1723 C C . PHE A 1 223 ? -9.708 19.646 -4.738 1.00 60.28 223 PHE A C 1
ATOM 1725 O O . PHE A 1 223 ? -9.082 19.565 -3.682 1.00 60.28 223 PHE A O 1
ATOM 1732 N N . GLU A 1 224 ? -10.988 19.284 -4.825 1.00 69.12 224 GLU A N 1
ATOM 1733 C CA . GLU A 1 224 ? -11.686 18.622 -3.723 1.00 69.12 224 GLU A CA 1
ATOM 1734 C C . GLU A 1 224 ? -11.237 17.158 -3.640 1.00 69.12 224 GLU A C 1
ATOM 1736 O O . GLU A 1 224 ? -11.790 16.264 -4.278 1.00 69.12 224 GLU A O 1
ATOM 1741 N N . LEU A 1 225 ? -10.184 16.913 -2.862 1.00 81.81 225 LEU A N 1
ATOM 1742 C CA . LEU A 1 225 ? -9.862 15.572 -2.391 1.00 81.81 225 LEU A CA 1
ATOM 1743 C C . LEU A 1 225 ? -10.862 15.162 -1.304 1.00 81.81 225 LEU A C 1
ATOM 1745 O O . LEU A 1 225 ? -11.121 15.915 -0.359 1.00 81.81 225 LEU A O 1
ATOM 1749 N N . GLU A 1 226 ? -11.356 13.929 -1.386 1.00 90.81 226 GLU A N 1
ATOM 1750 C CA . GLU A 1 226 ? -12.088 13.300 -0.287 1.00 90.81 226 GLU A CA 1
ATOM 1751 C C . GLU A 1 226 ? -11.193 13.142 0.955 1.00 90.81 226 GLU A C 1
ATOM 1753 O O . GLU A 1 226 ? -9.960 13.219 0.879 1.00 90.81 226 GLU A O 1
ATOM 1758 N N . ALA A 1 227 ? -11.802 12.921 2.124 1.00 93.44 227 ALA A N 1
ATOM 1759 C CA . ALA A 1 227 ? -11.086 12.876 3.399 1.00 93.44 227 ALA A CA 1
ATOM 1760 C C . ALA A 1 227 ? -9.942 11.841 3.397 1.00 93.44 227 ALA A C 1
ATOM 1762 O O . ALA A 1 227 ? -8.820 12.171 3.784 1.00 93.44 227 ALA A O 1
ATOM 1763 N N . MET A 1 228 ? -10.166 10.632 2.870 1.00 94.94 228 MET A N 1
ATOM 1764 C CA . MET A 1 228 ? -9.112 9.619 2.747 1.00 94.94 228 MET A CA 1
ATOM 1765 C C . MET A 1 228 ? -7.957 10.062 1.836 1.00 94.94 228 MET A C 1
ATOM 1767 O O . MET A 1 228 ? -6.791 9.877 2.186 1.00 94.94 228 MET A O 1
ATOM 1771 N N . GLY A 1 229 ? -8.257 10.683 0.689 1.00 95.19 229 GLY A N 1
ATOM 1772 C CA . GLY A 1 229 ? -7.245 11.188 -0.245 1.00 95.19 229 GLY A CA 1
ATOM 1773 C C . GLY A 1 229 ? -6.391 12.300 0.366 1.00 95.19 229 GLY A C 1
ATOM 1774 O O . GLY A 1 229 ? -5.162 12.249 0.283 1.00 95.19 229 GLY A O 1
ATOM 1775 N N . LYS A 1 230 ? -7.028 13.257 1.060 1.00 94.19 230 LYS A N 1
ATOM 1776 C CA . LYS A 1 230 ? -6.333 14.312 1.820 1.00 94.19 230 LYS A CA 1
ATOM 1777 C C . LYS A 1 230 ? -5.418 13.717 2.881 1.00 94.19 230 LYS A C 1
ATOM 1779 O O . LYS A 1 230 ? -4.257 14.109 2.978 1.00 94.19 230 LYS A O 1
ATOM 1784 N N . LEU A 1 231 ? -5.923 12.752 3.651 1.00 96.44 231 LEU A N 1
ATOM 1785 C CA . LEU A 1 231 ? -5.166 12.123 4.727 1.00 96.44 231 LEU A CA 1
ATOM 1786 C C . LEU A 1 231 ? -3.962 11.341 4.206 1.00 96.44 231 LEU A C 1
ATOM 1788 O O . LEU A 1 231 ? -2.862 11.505 4.733 1.00 96.44 231 LEU A O 1
ATOM 1792 N N . LEU A 1 232 ? -4.155 10.512 3.179 1.00 97.12 232 LEU A N 1
ATOM 1793 C CA . LEU A 1 232 ? -3.073 9.722 2.600 1.00 97.12 232 LEU A CA 1
ATOM 1794 C C . LEU A 1 232 ? -1.989 10.625 2.001 1.00 97.12 232 LEU A C 1
ATOM 1796 O O . LEU A 1 232 ? -0.802 10.390 2.225 1.00 97.12 232 LEU A O 1
ATOM 1800 N N . SER A 1 233 ? -2.394 11.682 1.293 1.00 96.00 233 SER A N 1
ATOM 1801 C CA . SER A 1 233 ? -1.464 12.649 0.716 1.00 96.00 233 SER A CA 1
ATOM 1802 C C . SER A 1 233 ? -0.675 13.394 1.801 1.00 96.00 233 SER A C 1
ATOM 1804 O O . SER A 1 233 ? 0.553 13.436 1.746 1.00 96.00 233 SER A O 1
ATOM 1806 N N . ALA A 1 234 ? -1.339 13.877 2.857 1.00 96.31 234 ALA A N 1
ATOM 1807 C CA . ALA A 1 234 ? -0.681 14.530 3.991 1.00 96.31 234 ALA A CA 1
ATOM 1808 C C . ALA A 1 234 ? 0.291 13.591 4.732 1.00 96.31 234 ALA A C 1
ATOM 1810 O O . ALA A 1 234 ? 1.416 13.979 5.056 1.00 96.31 234 ALA A O 1
ATOM 1811 N N . ALA A 1 235 ? -0.099 12.331 4.950 1.00 97.62 235 ALA A N 1
ATOM 1812 C CA . ALA A 1 235 ? 0.761 11.318 5.556 1.00 97.62 235 ALA A CA 1
ATOM 1813 C C . ALA A 1 235 ? 2.004 11.022 4.695 1.00 97.62 235 ALA A C 1
ATOM 1815 O O . ALA A 1 235 ? 3.114 10.951 5.226 1.00 97.62 235 ALA A O 1
ATOM 1816 N N . LYS A 1 236 ? 1.846 10.917 3.367 1.00 96.75 236 LYS A N 1
ATOM 1817 C CA . LYS A 1 236 ? 2.960 10.745 2.419 1.00 96.75 236 LYS A CA 1
ATOM 1818 C C . LYS A 1 236 ? 3.888 11.960 2.403 1.00 96.75 236 LYS A C 1
ATOM 1820 O O . LYS A 1 236 ? 5.104 11.793 2.432 1.00 96.75 236 LYS A O 1
ATOM 1825 N N . ILE A 1 237 ? 3.345 13.179 2.399 1.00 96.44 237 ILE A N 1
ATOM 1826 C CA . ILE A 1 237 ? 4.135 14.418 2.488 1.00 96.44 237 ILE A CA 1
ATOM 1827 C C . ILE A 1 237 ? 4.955 14.436 3.775 1.00 96.44 237 ILE A C 1
ATOM 1829 O O . ILE A 1 237 ? 6.147 14.742 3.742 1.00 96.44 237 ILE A O 1
ATOM 1833 N N . ARG A 1 238 ? 4.342 14.064 4.904 1.00 96.94 238 ARG A N 1
ATOM 1834 C CA . ARG A 1 238 ? 5.041 13.992 6.186 1.00 96.94 238 ARG A CA 1
ATOM 1835 C C . ARG A 1 238 ? 6.200 12.995 6.152 1.00 96.94 238 ARG A C 1
ATOM 1837 O O . ARG A 1 238 ? 7.284 13.326 6.624 1.00 96.94 238 ARG A O 1
ATOM 1844 N N . ASP A 1 239 ? 5.987 11.814 5.577 1.00 96.38 239 ASP A N 1
ATOM 1845 C CA . ASP A 1 239 ? 7.052 10.832 5.353 1.00 96.38 239 ASP A CA 1
ATOM 1846 C C . ASP A 1 239 ? 8.174 11.390 4.459 1.00 96.38 239 ASP A C 1
ATOM 1848 O O . ASP A 1 239 ? 9.347 11.235 4.793 1.00 96.38 239 ASP A O 1
ATOM 1852 N N . ARG A 1 240 ? 7.840 12.100 3.371 1.00 94.94 240 ARG A N 1
ATOM 1853 C CA . ARG A 1 240 ? 8.838 12.749 2.503 1.00 94.94 240 ARG A CA 1
ATOM 1854 C C . ARG A 1 240 ? 9.654 13.807 3.243 1.00 94.94 240 ARG A C 1
ATOM 1856 O O . ARG A 1 240 ? 10.869 13.791 3.133 1.00 94.94 240 ARG A O 1
ATOM 1863 N N . ILE A 1 241 ? 9.024 14.681 4.030 1.00 95.50 241 ILE A N 1
ATOM 1864 C CA . ILE A 1 241 ? 9.732 15.675 4.865 1.00 95.50 241 ILE A CA 1
ATOM 1865 C C . ILE A 1 241 ? 10.767 15.007 5.777 1.00 95.50 241 ILE A C 1
ATOM 1867 O O . ILE A 1 241 ? 11.827 15.575 6.030 1.00 95.50 241 ILE A O 1
ATOM 1871 N N . GLU A 1 242 ? 10.455 13.819 6.285 1.00 94.00 242 GLU A N 1
ATOM 1872 C CA . GLU A 1 242 ? 11.304 13.121 7.244 1.00 94.00 242 GLU A CA 1
ATOM 1873 C C . GLU A 1 242 ? 12.416 12.292 6.591 1.00 94.00 242 GLU A C 1
ATOM 1875 O O . GLU A 1 242 ? 13.509 12.194 7.150 1.00 94.00 242 GLU A O 1
ATOM 1880 N N . HIS A 1 243 ? 12.159 11.713 5.415 1.00 93.12 243 HIS A N 1
ATOM 1881 C CA . HIS A 1 243 ? 13.038 10.707 4.811 1.00 93.12 243 HIS A CA 1
ATOM 1882 C C . HIS A 1 243 ? 13.615 11.082 3.436 1.00 93.12 243 HIS A C 1
ATOM 1884 O O . HIS A 1 243 ? 14.589 10.464 3.012 1.00 93.12 243 HIS A O 1
ATOM 1890 N N . ASP A 1 244 ? 13.063 12.079 2.740 1.00 91.81 244 ASP A N 1
ATOM 1891 C CA . ASP A 1 244 ? 13.524 12.542 1.427 1.00 91.81 244 ASP A CA 1
ATOM 1892 C C . ASP A 1 244 ? 14.216 13.915 1.562 1.00 91.81 244 ASP A C 1
ATOM 1894 O O . ASP A 1 244 ? 13.544 14.947 1.618 1.00 91.81 244 ASP A O 1
ATOM 1898 N N . PRO A 1 245 ? 15.563 13.978 1.581 1.00 89.81 245 PRO A N 1
ATOM 1899 C CA . PRO A 1 245 ? 16.293 15.236 1.754 1.00 89.81 245 PRO A CA 1
ATOM 1900 C C . PRO A 1 245 ? 16.127 16.202 0.572 1.00 89.81 245 PRO A C 1
ATOM 1902 O O . PRO A 1 245 ? 16.523 17.364 0.672 1.00 89.81 245 PRO A O 1
ATOM 1905 N N . THR A 1 246 ? 15.575 15.742 -0.554 1.00 91.94 246 THR A N 1
ATOM 1906 C CA . THR A 1 246 ? 15.365 16.566 -1.748 1.00 91.94 246 THR A CA 1
ATOM 1907 C C . THR A 1 246 ? 14.018 17.281 -1.735 1.00 91.94 246 THR A C 1
ATOM 1909 O O . THR A 1 246 ? 13.833 18.238 -2.488 1.00 91.94 246 THR A O 1
ATOM 1912 N N . VAL A 1 247 ? 13.094 16.889 -0.849 1.00 92.56 247 VAL A N 1
ATOM 1913 C CA . VAL A 1 247 ? 11.709 17.374 -0.879 1.00 92.56 247 VAL A CA 1
ATOM 1914 C C . VAL A 1 247 ? 11.607 18.895 -0.757 1.00 92.56 247 VAL A C 1
ATOM 1916 O O . VAL A 1 247 ? 10.857 19.495 -1.515 1.00 92.56 247 VAL A O 1
ATOM 1919 N N . HIS A 1 248 ? 12.400 19.551 0.100 1.00 93.38 248 HIS A N 1
ATOM 1920 C CA . HIS A 1 248 ? 12.403 21.020 0.218 1.00 93.38 248 HIS A CA 1
ATOM 1921 C C . HIS A 1 248 ? 13.036 21.722 -0.986 1.00 93.38 248 HIS A C 1
ATOM 1923 O O . HIS A 1 248 ? 12.733 22.884 -1.242 1.00 93.38 248 HIS A O 1
ATOM 1929 N N . ALA A 1 249 ? 13.921 21.048 -1.725 1.00 92.81 249 ALA A N 1
ATOM 1930 C CA . ALA A 1 249 ? 14.498 21.601 -2.947 1.00 92.81 249 ALA A CA 1
ATOM 1931 C C . ALA A 1 249 ? 13.488 21.564 -4.104 1.00 92.81 249 ALA A C 1
ATOM 1933 O O . ALA A 1 249 ? 13.438 22.501 -4.898 1.00 92.81 249 ALA A O 1
ATOM 1934 N N . VAL A 1 250 ? 12.676 20.503 -4.176 1.00 90.38 250 VAL A N 1
ATOM 1935 C CA . VAL A 1 250 ? 11.631 20.330 -5.199 1.00 90.38 250 VAL A CA 1
ATOM 1936 C C . VAL A 1 250 ? 10.362 21.116 -4.844 1.00 90.38 250 VAL A C 1
ATOM 1938 O O . VAL A 1 250 ? 9.775 21.766 -5.704 1.00 90.38 250 VAL A O 1
ATOM 1941 N N . HIS A 1 251 ? 9.972 21.113 -3.569 1.00 91.19 251 HIS A N 1
ATOM 1942 C CA . HIS A 1 251 ? 8.788 21.781 -3.030 1.00 91.19 251 HIS A CA 1
ATOM 1943 C C . HIS A 1 251 ? 9.181 22.695 -1.851 1.00 91.19 251 HIS A C 1
ATOM 1945 O O . HIS A 1 251 ? 9.079 22.292 -0.689 1.00 91.19 251 HIS A O 1
ATOM 1951 N N . PRO A 1 252 ? 9.615 23.945 -2.115 1.00 91.44 252 PRO A N 1
ATOM 1952 C CA . PRO A 1 252 ? 10.075 24.861 -1.066 1.00 91.44 252 PRO A CA 1
ATOM 1953 C C . PRO A 1 252 ? 9.046 25.149 0.035 1.00 91.44 252 PRO A C 1
ATOM 1955 O O . PRO A 1 252 ? 9.432 25.366 1.182 1.00 91.44 252 PRO A O 1
ATOM 1958 N N . ASP A 1 253 ? 7.752 25.117 -0.297 1.00 91.62 253 ASP A N 1
ATOM 1959 C CA . ASP A 1 253 ? 6.642 25.369 0.633 1.00 91.62 253 ASP A CA 1
ATOM 1960 C C . ASP A 1 253 ? 5.955 24.082 1.135 1.00 91.62 253 ASP A C 1
ATOM 1962 O O . ASP A 1 253 ? 4.810 24.095 1.575 1.00 91.62 253 ASP A O 1
ATOM 1966 N N . VAL A 1 254 ? 6.639 22.932 1.087 1.00 92.94 254 VAL A N 1
ATOM 1967 C CA . VAL A 1 254 ? 6.066 21.637 1.510 1.00 92.94 254 VAL A CA 1
ATOM 1968 C C . VAL A 1 254 ? 5.503 21.652 2.941 1.00 92.94 254 VAL A C 1
ATOM 1970 O O . VAL A 1 254 ? 4.503 20.994 3.224 1.00 92.94 254 VAL A O 1
ATOM 1973 N N . ASN A 1 255 ? 6.110 22.431 3.842 1.00 93.62 255 ASN A N 1
ATOM 1974 C CA . ASN A 1 255 ? 5.606 22.595 5.207 1.00 93.62 255 ASN A CA 1
ATOM 1975 C C . ASN A 1 255 ? 4.300 23.404 5.231 1.00 93.62 255 ASN A C 1
ATOM 1977 O O . ASN A 1 255 ? 3.364 22.993 5.908 1.00 93.62 255 ASN A O 1
ATOM 1981 N N . GLY A 1 256 ? 4.214 24.497 4.463 1.00 92.38 256 GLY A N 1
ATOM 1982 C CA . GLY A 1 256 ? 3.004 25.314 4.358 1.00 92.38 256 GLY A CA 1
ATOM 1983 C C . GLY A 1 256 ? 1.838 24.539 3.745 1.00 92.38 256 GLY A C 1
ATOM 1984 O O . GLY A 1 256 ? 0.709 24.638 4.224 1.00 92.38 256 GLY A O 1
ATOM 1985 N N . VAL A 1 257 ? 2.107 23.679 2.754 1.00 91.50 257 VAL A N 1
ATOM 1986 C CA . VAL A 1 257 ? 1.106 22.738 2.220 1.00 91.50 257 VAL A CA 1
ATOM 1987 C C . VAL A 1 257 ? 0.537 21.868 3.342 1.00 91.50 257 VAL A C 1
ATOM 1989 O O . VAL A 1 257 ? -0.681 21.761 3.468 1.00 91.50 257 VAL A O 1
ATOM 1992 N N . LEU A 1 258 ? 1.399 21.285 4.181 1.00 91.75 258 LEU A N 1
ATOM 1993 C CA . LEU A 1 258 ? 0.982 20.396 5.265 1.00 91.75 258 LEU A CA 1
ATOM 1994 C C . LEU A 1 258 ? 0.237 21.134 6.391 1.00 91.75 258 LEU A C 1
ATOM 1996 O O . LEU A 1 258 ? -0.734 20.607 6.930 1.00 91.75 258 LEU A O 1
ATOM 2000 N N . GLU A 1 259 ? 0.660 22.357 6.719 1.00 92.12 259 GLU A N 1
ATOM 2001 C CA . GLU A 1 259 ? 0.013 23.235 7.705 1.00 92.12 259 GLU A CA 1
ATOM 2002 C C . GLU A 1 259 ? -1.410 23.638 7.296 1.00 92.12 259 GLU A C 1
ATOM 2004 O O . GLU A 1 259 ? -2.257 23.846 8.162 1.00 92.12 259 GLU A O 1
ATOM 2009 N N . ASN A 1 260 ? -1.701 23.696 5.995 1.00 90.62 260 ASN A N 1
ATOM 2010 C CA . ASN A 1 260 ? -3.025 24.047 5.478 1.00 90.62 260 ASN A CA 1
ATOM 2011 C C . ASN A 1 260 ? -3.989 22.851 5.373 1.00 90.62 260 ASN A C 1
ATOM 2013 O O . ASN A 1 260 ? -5.177 23.043 5.099 1.00 90.62 260 ASN A O 1
ATOM 2017 N N . VAL A 1 261 ? -3.527 21.618 5.610 1.00 91.44 261 VAL A N 1
ATOM 2018 C CA . VAL A 1 261 ? -4.403 20.439 5.565 1.00 91.44 261 VAL A CA 1
ATOM 2019 C C . VAL A 1 261 ? -5.335 20.431 6.778 1.00 91.44 261 VAL A C 1
ATOM 2021 O O . VAL A 1 261 ? -4.897 20.369 7.929 1.00 91.44 261 VAL A O 1
ATOM 2024 N N . SER A 1 262 ? -6.640 20.439 6.512 1.00 90.75 262 SER A N 1
ATOM 2025 C CA . SER A 1 262 ? -7.694 20.429 7.528 1.00 90.75 262 SER A CA 1
ATOM 2026 C C . SER A 1 262 ? -8.810 19.422 7.219 1.00 90.75 262 SER A C 1
ATOM 2028 O O . SER A 1 262 ? -9.078 19.072 6.062 1.00 90.75 262 SER A O 1
ATOM 2030 N N . PHE A 1 263 ? -9.438 18.948 8.293 1.00 90.81 263 PHE A N 1
ATOM 2031 C CA . PHE A 1 263 ? -10.533 17.980 8.347 1.00 90.81 263 PHE A CA 1
ATOM 2032 C C . PHE A 1 263 ? -11.610 18.545 9.274 1.00 90.81 263 PHE A C 1
ATOM 2034 O O . PHE A 1 263 ? -11.405 18.580 10.489 1.00 90.81 263 PHE A O 1
ATOM 2041 N N . ASP A 1 264 ? -12.687 19.084 8.701 1.00 87.50 264 ASP A N 1
ATOM 2042 C CA . ASP A 1 264 ? -13.695 19.884 9.401 1.00 87.50 264 ASP A CA 1
ATOM 2043 C C . ASP A 1 264 ? -13.056 20.905 10.368 1.00 87.50 264 ASP A C 1
ATOM 2045 O O . ASP A 1 264 ? -12.469 21.897 9.936 1.00 87.50 264 ASP A O 1
ATOM 2049 N N . GLU A 1 265 ? -13.137 20.666 11.679 1.00 85.19 265 GLU A N 1
ATOM 2050 C CA . GLU A 1 265 ? -12.604 21.548 12.729 1.00 85.19 265 GLU A CA 1
ATOM 2051 C C . GLU A 1 265 ? -11.155 21.221 13.154 1.00 85.19 265 GLU A C 1
ATOM 2053 O O . GLU A 1 265 ? -10.598 21.889 14.026 1.00 85.19 265 GLU A O 1
ATOM 2058 N N . HIS A 1 266 ? -10.529 20.201 12.563 1.00 90.94 266 HIS A N 1
ATOM 2059 C CA . HIS A 1 266 ? -9.225 19.673 12.966 1.00 90.94 266 HIS A CA 1
ATOM 2060 C C . HIS A 1 266 ? -8.132 19.981 11.938 1.00 90.94 266 HIS A C 1
ATOM 2062 O O . HIS A 1 266 ? -8.219 19.605 10.769 1.00 90.94 266 HIS A O 1
ATOM 2068 N N . ASN A 1 267 ? -7.041 20.602 12.388 1.00 93.62 267 ASN A N 1
ATOM 2069 C CA . ASN A 1 267 ? -5.833 20.746 11.582 1.00 93.62 267 ASN A CA 1
ATOM 2070 C C . ASN A 1 267 ? -4.996 19.456 11.622 1.00 93.62 267 ASN A C 1
ATOM 2072 O O . ASN A 1 267 ? -4.793 18.868 12.688 1.00 93.62 267 ASN A O 1
ATOM 2076 N N . PHE A 1 268 ? -4.471 19.027 10.472 1.00 94.62 268 PHE A N 1
ATOM 2077 C CA . PHE A 1 268 ? -3.675 17.803 10.377 1.00 94.62 268 PHE A CA 1
ATOM 2078 C C . PHE A 1 268 ? -2.439 17.821 11.287 1.00 94.62 268 PHE A C 1
ATOM 2080 O O . PHE A 1 268 ? -2.152 16.813 11.932 1.00 94.62 268 PHE A O 1
ATOM 2087 N N . MET A 1 269 ? -1.722 18.945 11.377 1.00 95.31 269 MET A N 1
ATOM 2088 C CA . MET A 1 269 ? -0.496 19.048 12.176 1.00 95.31 269 MET A CA 1
ATOM 2089 C C . MET A 1 269 ? -0.771 18.950 13.676 1.00 95.31 269 MET A C 1
ATOM 2091 O O . MET A 1 269 ? -0.005 18.303 14.395 1.00 95.31 269 MET A O 1
ATOM 2095 N N . ASP A 1 270 ? -1.891 19.506 14.139 1.00 95.25 270 ASP A N 1
ATOM 2096 C CA . ASP A 1 270 ? -2.323 19.383 15.534 1.00 95.25 270 ASP A CA 1
ATOM 2097 C C . ASP A 1 270 ? -2.678 17.930 15.875 1.00 95.25 270 ASP A C 1
ATOM 2099 O O . ASP A 1 270 ? -2.239 17.386 16.896 1.00 95.25 270 ASP A O 1
ATOM 2103 N N . VAL A 1 271 ? -3.420 17.259 14.987 1.00 94.50 271 VAL A N 1
ATOM 2104 C CA . VAL A 1 271 ? -3.774 15.843 15.147 1.00 94.50 271 VAL A CA 1
ATOM 2105 C C . VAL A 1 271 ? -2.530 14.952 15.103 1.00 94.50 271 VAL A C 1
ATOM 2107 O O . VAL A 1 271 ? -2.402 14.036 15.922 1.00 94.50 271 VAL A O 1
ATOM 2110 N N . LEU A 1 272 ? -1.594 15.225 14.193 1.00 94.88 272 LEU A N 1
ATOM 2111 C CA . LEU A 1 272 ? -0.322 14.514 14.074 1.00 94.88 272 LEU A CA 1
ATOM 2112 C C . LEU A 1 272 ? 0.493 14.632 15.369 1.00 94.88 272 LEU A C 1
ATOM 2114 O O . LEU A 1 272 ? 0.934 13.618 15.914 1.00 94.88 272 LEU A O 1
ATOM 2118 N N . ALA A 1 273 ? 0.632 15.848 15.907 1.00 94.31 273 ALA A N 1
ATOM 2119 C CA . ALA A 1 273 ? 1.337 16.095 17.163 1.00 94.31 273 ALA A CA 1
ATOM 2120 C C . ALA A 1 273 ? 0.690 15.345 18.342 1.00 94.31 273 ALA A C 1
ATOM 2122 O O . ALA A 1 273 ? 1.390 14.730 19.150 1.00 94.31 273 ALA A O 1
ATOM 2123 N N . ALA A 1 274 ? -0.645 15.317 18.405 1.00 93.25 274 ALA A N 1
ATOM 2124 C CA . ALA A 1 274 ? -1.400 14.577 19.418 1.00 93.25 274 ALA A CA 1
ATOM 2125 C C . ALA A 1 274 ? -1.316 13.041 19.273 1.00 93.25 274 ALA A C 1
ATOM 2127 O O . ALA A 1 274 ? -1.729 12.313 20.182 1.00 93.25 274 ALA A O 1
ATOM 2128 N N . SER A 1 275 ? -0.801 12.545 18.145 1.00 92.31 275 SER A N 1
ATOM 2129 C CA . SER A 1 275 ? -0.745 11.121 17.789 1.00 92.31 275 SER A CA 1
ATOM 2130 C C . SER A 1 275 ? 0.663 10.518 17.874 1.00 92.31 275 SER A C 1
ATOM 2132 O O . SER A 1 275 ? 0.828 9.327 17.629 1.00 92.31 275 SER A O 1
ATOM 2134 N N . HIS A 1 276 ? 1.686 11.296 18.252 1.00 90.50 276 HIS A N 1
ATOM 2135 C CA . HIS A 1 276 ? 3.102 10.903 18.145 1.00 90.50 276 HIS A CA 1
ATOM 2136 C C . HIS A 1 276 ? 3.460 9.553 18.788 1.00 90.50 276 HIS A C 1
ATOM 2138 O O . HIS A 1 276 ? 4.165 8.743 18.186 1.00 90.50 276 HIS A O 1
ATOM 2144 N N . SER A 1 277 ? 2.987 9.287 20.011 1.00 87.62 277 SER A N 1
ATOM 2145 C CA . SER A 1 277 ? 3.262 8.012 20.693 1.00 87.62 277 SER A CA 1
ATOM 2146 C C . SER A 1 277 ? 2.594 6.834 19.988 1.00 87.62 277 SER A C 1
ATOM 2148 O O . SER A 1 277 ? 3.200 5.785 19.820 1.00 87.62 277 SER A O 1
ATOM 2150 N N . GLU A 1 278 ? 1.365 7.031 19.523 1.00 87.88 278 GLU A N 1
ATOM 2151 C CA . GLU A 1 278 ? 0.578 5.999 18.858 1.00 87.88 278 GLU A CA 1
ATOM 2152 C C . GLU A 1 278 ? 1.125 5.667 17.466 1.00 87.88 278 GLU A C 1
ATOM 2154 O O . GLU A 1 278 ? 1.148 4.499 17.088 1.00 87.88 278 GLU A O 1
ATOM 2159 N N . ILE A 1 279 ? 1.638 6.663 16.735 1.00 90.50 279 ILE A N 1
ATOM 2160 C CA . ILE A 1 279 ? 2.348 6.449 15.465 1.00 90.50 279 ILE A CA 1
ATOM 2161 C C . ILE A 1 279 ? 3.541 5.524 15.691 1.00 90.50 279 ILE A C 1
ATOM 2163 O O . ILE A 1 279 ? 3.704 4.556 14.953 1.00 90.50 279 ILE A O 1
ATOM 2167 N N . ARG A 1 280 ? 4.345 5.777 16.733 1.00 88.62 280 ARG A N 1
ATOM 2168 C CA . ARG A 1 280 ? 5.486 4.918 17.068 1.00 88.62 280 ARG A CA 1
ATOM 2169 C C . ARG A 1 280 ? 5.041 3.493 17.385 1.00 88.62 280 ARG A C 1
ATOM 2171 O O . ARG A 1 280 ? 5.584 2.559 16.806 1.00 88.62 280 ARG A O 1
ATOM 2178 N N . ASP A 1 281 ? 4.035 3.329 18.239 1.00 83.56 281 ASP A N 1
ATOM 2179 C CA . ASP A 1 281 ? 3.544 2.007 18.643 1.00 83.56 281 ASP A CA 1
ATOM 2180 C C . ASP A 1 281 ? 2.981 1.218 17.446 1.00 83.56 281 ASP A C 1
ATOM 2182 O O . ASP A 1 281 ? 3.244 0.020 17.290 1.00 83.56 281 ASP A O 1
ATOM 2186 N N . ILE A 1 282 ? 2.227 1.884 16.561 1.00 83.00 282 ILE A N 1
ATOM 2187 C CA . ILE A 1 282 ? 1.704 1.271 15.335 1.00 83.00 282 ILE A CA 1
ATOM 2188 C C . ILE A 1 282 ? 2.852 0.931 14.388 1.00 83.00 282 ILE A C 1
ATOM 2190 O O . ILE A 1 282 ? 2.884 -0.181 13.872 1.00 83.00 282 ILE A O 1
ATOM 2194 N N . GLN A 1 283 ? 3.809 1.834 14.176 1.00 84.56 283 GLN A N 1
ATOM 2195 C CA . GLN A 1 283 ? 4.946 1.597 13.289 1.00 84.56 283 GLN A CA 1
ATOM 2196 C C . GLN A 1 283 ? 5.825 0.445 13.789 1.00 84.56 283 GLN A C 1
ATOM 2198 O O . GLN A 1 283 ? 6.218 -0.405 12.995 1.00 84.56 283 GLN A O 1
ATOM 2203 N N . GLU A 1 284 ? 6.111 0.368 15.090 1.00 81.69 284 GLU A N 1
ATOM 2204 C CA . GLU A 1 284 ? 6.834 -0.754 15.695 1.00 81.69 284 GLU A CA 1
ATOM 2205 C C . GLU A 1 284 ? 6.055 -2.060 15.531 1.00 81.69 284 GLU A C 1
ATOM 2207 O O . GLU A 1 284 ? 6.626 -3.076 15.126 1.00 81.69 284 GLU A O 1
ATOM 2212 N N . SER A 1 285 ? 4.739 -2.035 15.764 1.00 74.81 285 SER A N 1
ATOM 2213 C CA . SER A 1 285 ? 3.864 -3.182 15.522 1.00 74.81 285 SER A CA 1
ATOM 2214 C C . SER A 1 285 ? 3.889 -3.612 14.055 1.00 74.81 285 SER A C 1
ATOM 2216 O O . SER A 1 285 ? 4.049 -4.797 13.786 1.00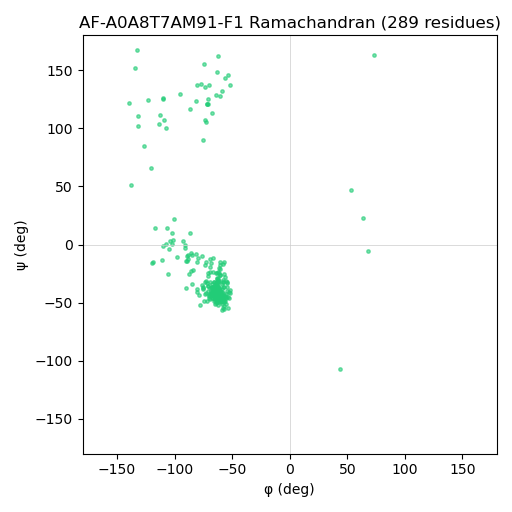 74.81 285 SER A O 1
ATOM 2218 N N . LEU A 1 286 ? 3.793 -2.687 13.098 1.00 75.38 286 LEU A N 1
ATOM 2219 C CA . LEU A 1 286 ? 3.875 -2.990 11.670 1.00 75.38 286 LEU A CA 1
ATOM 2220 C C . LEU A 1 286 ? 5.264 -3.516 11.308 1.00 75.38 286 LEU A C 1
ATOM 2222 O O . LEU A 1 286 ? 5.371 -4.531 10.641 1.00 75.38 286 LEU A O 1
ATOM 2226 N N . ASN A 1 287 ? 6.342 -2.931 11.817 1.00 73.69 287 ASN A N 1
ATOM 2227 C CA . ASN A 1 287 ? 7.693 -3.404 11.532 1.00 73.69 287 ASN A CA 1
ATOM 2228 C C . ASN A 1 287 ? 7.986 -4.776 12.141 1.00 73.69 287 ASN A C 1
ATOM 2230 O O . ASN A 1 287 ? 8.706 -5.544 11.523 1.00 73.69 287 ASN A O 1
ATOM 2234 N N . THR A 1 288 ? 7.429 -5.104 13.307 1.00 66.88 288 THR A N 1
ATOM 2235 C CA . THR A 1 288 ? 7.704 -6.369 14.012 1.00 66.88 288 THR A CA 1
ATOM 2236 C C . THR A 1 288 ? 6.741 -7.477 13.596 1.00 66.88 288 THR A C 1
ATOM 2238 O O . THR A 1 288 ? 7.133 -8.634 13.479 1.00 66.88 288 THR A O 1
ATOM 2241 N N . ASN A 1 289 ? 5.473 -7.133 13.357 1.00 51.34 289 ASN A N 1
ATOM 2242 C CA . ASN A 1 289 ? 4.461 -8.078 12.902 1.00 51.34 289 ASN A CA 1
ATOM 2243 C C . ASN A 1 289 ? 4.465 -8.241 11.383 1.00 51.34 289 ASN A C 1
ATOM 2245 O O . ASN A 1 289 ? 4.017 -9.287 10.933 1.00 51.34 289 ASN A O 1
ATOM 2249 N N . LEU A 1 290 ? 4.974 -7.271 10.604 1.00 50.22 290 LEU A N 1
ATOM 2250 C CA . LEU A 1 290 ? 5.198 -7.377 9.154 1.00 50.22 290 LEU A CA 1
ATOM 2251 C C . LEU A 1 290 ? 6.648 -7.717 8.766 1.00 50.22 290 LEU A C 1
ATOM 2253 O O . LEU A 1 290 ? 6.824 -8.160 7.636 1.00 50.22 290 LEU A O 1
ATOM 2257 N N . ALA A 1 291 ? 7.642 -7.683 9.668 1.00 38.53 291 ALA A N 1
ATOM 2258 C CA . ALA A 1 291 ? 8.908 -8.433 9.505 1.00 38.53 291 ALA A CA 1
ATOM 2259 C C . ALA A 1 291 ? 8.720 -9.939 9.689 1.00 38.53 291 ALA A C 1
ATOM 2261 O O . ALA A 1 291 ? 9.417 -10.686 8.977 1.00 38.53 291 ALA A O 1
#

Nearest PDB structures (foldseek):
  3i7a-assembly1_A  TM=6.646E-01  e=2.231E-10  Shewanella amazonensis SB2B
  3hc1-assembly1_A  TM=5.884E-01  e=1.797E-06  Geobacter sulfurreducens
  3p3q-assembly3_A  TM=4.264E-01  e=1.007E-04  Methylococcus capsulatus

Solvent-accessible surface area (backbone atoms only — not comparable to full-atom values): 15584 Å² total; per-residue (Å²): 108,75,68,54,54,49,52,53,53,50,56,52,47,56,44,52,48,34,77,76,46,87,70,64,59,75,65,42,48,68,66,44,47,51,44,44,61,48,64,45,44,88,79,57,57,67,69,58,57,46,55,53,42,61,76,37,67,66,61,38,52,36,49,35,52,49,37,48,32,69,93,67,23,83,82,71,66,86,56,91,47,64,68,60,24,48,67,70,53,32,70,68,48,50,51,44,51,41,52,47,43,23,56,56,54,27,65,69,40,75,76,42,63,89,51,38,67,59,54,48,48,53,51,56,50,21,39,47,22,10,14,44,23,22,38,34,21,72,76,35,95,84,34,60,31,72,57,30,28,36,40,22,56,48,42,56,49,11,36,50,46,52,54,48,44,35,48,71,77,42,54,74,53,73,74,42,91,54,37,67,61,48,44,62,70,44,12,24,56,32,18,21,40,52,35,50,62,44,61,48,59,65,66,51,28,51,17,30,48,47,33,60,45,74,80,69,43,96,47,74,85,82,55,90,63,53,63,57,21,46,45,47,19,49,24,46,51,53,48,34,71,75,73,36,92,55,44,57,78,80,35,75,57,55,64,60,54,46,66,66,38,68,54,94,95,42,46,48,57,62,43,46,64,76,20,53,70,53,24,49,54,44,29,52,45,45,55,62,56,50,100

Mean predicted aligned error: 6.34 Å

pLDDT: mean 86.33, std 9.66, range [38.53, 97.62]